Protein AF-A0A6P0XSD9-F1 (afdb_monomer_lite)

pLDDT: mean 85.0, std 15.08, range [38.69, 98.69]

Structure (mmCIF, N/CA/C/O backbone):
data_AF-A0A6P0XSD9-F1
#
_entry.id   AF-A0A6P0XSD9-F1
#
loop_
_atom_site.group_PDB
_atom_site.id
_atom_site.type_symbol
_atom_site.label_atom_id
_atom_site.label_alt_id
_atom_site.label_comp_id
_atom_site.label_asym_id
_atom_site.label_entity_id
_atom_site.label_seq_id
_atom_site.pdbx_PDB_ins_code
_atom_site.Cartn_x
_atom_site.Cartn_y
_atom_site.Cartn_z
_atom_site.occupancy
_atom_site.B_iso_or_equiv
_atom_site.auth_seq_id
_atom_site.auth_comp_id
_atom_site.auth_asym_id
_atom_site.auth_atom_id
_atom_site.pdbx_PDB_model_num
ATOM 1 N N . MET A 1 1 ? 35.525 3.445 -52.146 1.00 63.22 1 MET A N 1
ATOM 2 C CA . MET A 1 1 ? 36.038 2.479 -51.147 1.00 63.22 1 MET A CA 1
ATOM 3 C C . MET A 1 1 ? 37.145 3.153 -50.354 1.00 63.22 1 MET A C 1
ATOM 5 O O . MET A 1 1 ? 37.900 3.916 -50.941 1.00 63.22 1 MET A O 1
ATOM 9 N N . ALA A 1 2 ? 37.215 2.921 -49.044 1.00 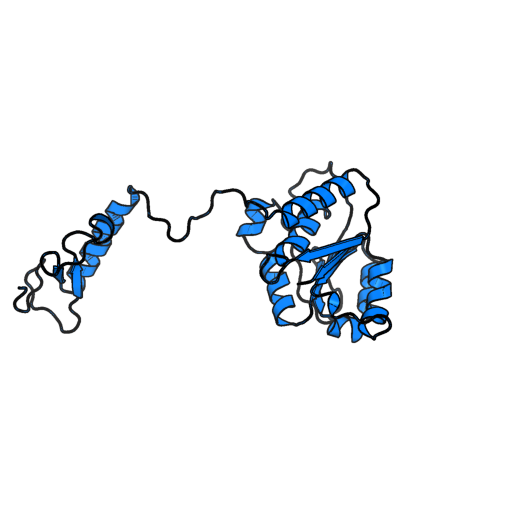73.38 2 ALA A N 1
ATOM 10 C CA . ALA A 1 2 ? 38.079 3.674 -48.131 1.00 73.38 2 ALA A CA 1
ATOM 11 C C . ALA A 1 2 ? 39.585 3.351 -48.238 1.00 73.38 2 ALA A C 1
ATOM 13 O O . ALA A 1 2 ? 40.392 4.094 -47.697 1.00 73.38 2 ALA A O 1
ATOM 14 N N . ASN A 1 3 ? 39.977 2.262 -48.918 1.00 85.44 3 ASN A N 1
ATOM 15 C CA . ASN A 1 3 ? 41.376 1.841 -49.123 1.00 85.44 3 ASN A CA 1
ATOM 16 C C . ASN A 1 3 ? 42.243 1.874 -47.849 1.00 85.44 3 ASN A C 1
ATOM 18 O O . ASN A 1 3 ? 43.403 2.273 -47.887 1.00 85.44 3 ASN A O 1
ATOM 22 N N . GLY A 1 4 ? 41.663 1.483 -46.709 1.00 86.56 4 GLY A N 1
ATOM 23 C CA . GLY A 1 4 ? 42.356 1.487 -45.420 1.00 86.56 4 GLY A CA 1
ATOM 24 C C . GLY A 1 4 ? 42.592 2.878 -44.830 1.00 86.56 4 GLY A C 1
ATOM 25 O O . GLY A 1 4 ? 43.357 2.986 -43.881 1.00 86.56 4 GLY A O 1
ATOM 26 N N . LYS A 1 5 ? 41.946 3.931 -45.347 1.00 92.75 5 LYS A N 1
ATOM 27 C CA . LYS A 1 5 ? 42.084 5.312 -44.872 1.00 92.75 5 LYS A CA 1
ATOM 28 C C . LYS A 1 5 ? 40.765 5.904 -44.395 1.00 92.75 5 LYS A C 1
ATOM 30 O O . LYS A 1 5 ? 39.698 5.629 -44.935 1.00 92.75 5 LYS A O 1
ATOM 35 N N . CYS A 1 6 ? 40.851 6.743 -43.369 1.00 91.69 6 CYS A N 1
ATOM 36 C CA . CYS A 1 6 ? 39.726 7.508 -42.858 1.00 91.69 6 CYS A CA 1
ATOM 37 C C . CYS A 1 6 ? 39.223 8.455 -43.945 1.00 91.69 6 CYS A C 1
ATOM 39 O O . CYS A 1 6 ? 39.968 9.310 -44.419 1.00 91.69 6 CYS A O 1
ATOM 41 N N . GLN A 1 7 ? 37.945 8.360 -44.298 1.00 92.94 7 GLN A N 1
ATOM 42 C CA . GLN A 1 7 ? 37.360 9.182 -45.357 1.00 92.94 7 GLN A CA 1
ATOM 43 C C . GLN A 1 7 ? 37.128 10.648 -44.942 1.00 92.94 7 GLN A C 1
ATOM 45 O O . GLN A 1 7 ? 36.807 11.463 -45.800 1.00 92.94 7 GLN A O 1
ATOM 50 N N . LYS A 1 8 ? 37.341 11.003 -43.661 1.00 90.00 8 LYS A N 1
ATOM 51 C CA . LYS A 1 8 ? 37.260 12.387 -43.153 1.00 90.00 8 LYS A CA 1
ATOM 52 C C . LYS A 1 8 ? 38.621 13.074 -43.012 1.00 90.00 8 LYS A C 1
ATOM 54 O O . LYS A 1 8 ? 38.756 14.221 -43.416 1.00 90.00 8 LYS A O 1
ATOM 59 N N . CYS A 1 9 ? 39.624 12.406 -42.433 1.00 92.00 9 CYS A N 1
ATOM 60 C CA . CYS A 1 9 ? 40.947 13.010 -42.193 1.00 92.00 9 CYS A CA 1
ATOM 61 C C . CYS A 1 9 ? 42.095 12.397 -43.005 1.00 92.00 9 CYS A C 1
ATOM 63 O O . CYS A 1 9 ? 43.208 12.909 -42.950 1.00 92.00 9 CYS A O 1
ATOM 65 N N . GLY A 1 10 ? 41.865 11.296 -43.725 1.00 91.25 10 GLY A N 1
ATOM 66 C CA . GLY A 1 10 ? 42.867 10.653 -44.578 1.00 91.25 10 GLY A CA 1
ATOM 67 C C . GLY A 1 10 ? 43.941 9.831 -43.855 1.00 91.25 10 GLY A C 1
ATOM 68 O O . GLY A 1 10 ? 44.820 9.291 -44.528 1.00 91.25 10 GLY A O 1
ATOM 69 N N . CYS A 1 11 ? 43.897 9.709 -42.522 1.00 89.31 11 CYS A N 1
ATOM 70 C CA . CYS A 1 11 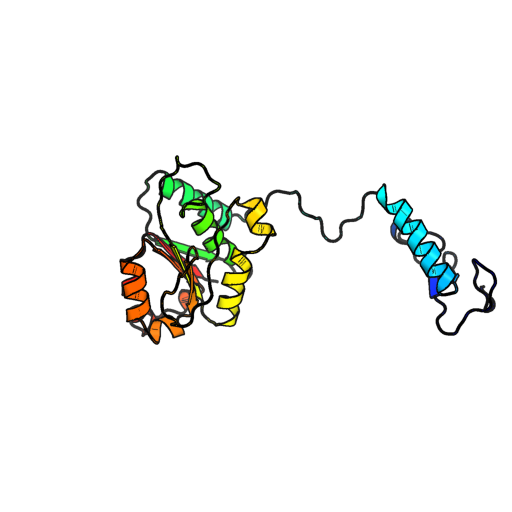? 44.826 8.849 -41.780 1.00 89.31 11 CYS A CA 1
ATOM 71 C C . CYS A 1 11 ? 44.592 7.366 -42.092 1.00 89.31 11 CYS A C 1
ATOM 73 O O . CYS A 1 11 ? 43.480 6.986 -42.462 1.00 89.31 11 CYS A O 1
ATOM 75 N N . ASP A 1 12 ? 45.597 6.521 -41.871 1.00 94.00 12 ASP A N 1
ATOM 76 C CA . ASP A 1 12 ? 45.400 5.073 -41.941 1.00 94.00 12 ASP A CA 1
ATOM 77 C C . ASP A 1 12 ? 44.409 4.627 -40.853 1.00 94.00 12 ASP A C 1
ATOM 79 O O . ASP A 1 12 ? 44.409 5.136 -39.725 1.00 94.00 12 ASP A O 1
ATOM 83 N N . LEU A 1 13 ? 43.495 3.733 -41.220 1.00 91.38 13 LEU A N 1
ATOM 84 C CA . LEU A 1 13 ? 42.445 3.250 -40.337 1.00 91.38 13 LEU A CA 1
ATOM 85 C C . LEU A 1 13 ? 43.045 2.290 -39.305 1.00 91.38 13 LEU A C 1
ATOM 87 O O . LEU A 1 13 ? 43.643 1.282 -39.686 1.00 91.38 13 LEU A O 1
ATOM 91 N N . PRO A 1 14 ? 42.873 2.563 -38.000 1.00 86.00 14 PRO A N 1
ATOM 92 C CA . PRO A 1 14 ? 43.301 1.637 -36.961 1.00 86.00 14 PRO A CA 1
ATOM 93 C C . PRO A 1 14 ? 42.397 0.399 -36.944 1.00 86.00 14 PRO A C 1
ATOM 95 O O . PRO A 1 14 ? 41.318 0.398 -37.531 1.00 86.00 14 PRO A O 1
ATOM 98 N N . THR A 1 15 ? 42.787 -0.653 -36.224 1.00 87.19 15 THR A N 1
ATOM 99 C CA . THR A 1 15 ? 41.992 -1.892 -36.105 1.00 87.19 15 THR A CA 1
ATOM 100 C C . THR A 1 15 ? 40.589 -1.671 -35.536 1.00 87.19 15 THR A C 1
ATOM 102 O O . THR A 1 15 ? 39.681 -2.433 -35.847 1.00 87.19 15 THR A O 1
ATOM 105 N N . ASN A 1 16 ? 40.393 -0.611 -34.751 1.00 86.38 16 ASN A N 1
ATOM 106 C CA . ASN A 1 16 ? 39.107 -0.182 -34.205 1.00 86.38 16 ASN A CA 1
ATOM 107 C C . ASN A 1 16 ? 38.454 0.947 -35.023 1.00 86.38 16 ASN A C 1
ATOM 109 O O . ASN A 1 16 ? 37.844 1.849 -34.457 1.00 86.38 16 ASN A O 1
ATOM 113 N N . TRP A 1 17 ? 38.617 0.952 -36.344 1.00 91.19 17 TRP A N 1
ATOM 114 C CA . TRP A 1 17 ? 37.910 1.889 -37.216 1.00 91.19 17 TRP A CA 1
ATOM 115 C C . TRP A 1 17 ? 36.393 1.660 -37.195 1.00 91.19 17 TRP A C 1
ATOM 117 O O . TRP A 1 17 ? 35.917 0.567 -36.891 1.00 91.19 17 TRP A O 1
ATOM 127 N N . HIS A 1 18 ? 35.624 2.703 -37.506 1.00 87.12 18 HIS A N 1
ATOM 128 C CA . HIS A 1 18 ? 34.163 2.676 -37.445 1.00 87.12 18 HIS A CA 1
ATOM 129 C C . HIS A 1 18 ? 33.556 2.855 -38.840 1.00 87.12 18 HIS A C 1
ATOM 131 O O . HIS A 1 18 ? 33.970 3.740 -39.593 1.00 87.12 18 HIS A O 1
ATOM 137 N N . ALA A 1 19 ? 32.558 2.036 -39.171 1.00 86.69 19 ALA A N 1
ATOM 138 C CA . ALA A 1 19 ? 31.685 2.253 -40.319 1.00 86.69 19 ALA A CA 1
ATOM 139 C C . ALA A 1 19 ? 30.524 3.156 -39.890 1.00 86.69 19 ALA A C 1
ATOM 141 O O . ALA A 1 19 ? 29.809 2.833 -38.944 1.00 86.69 19 ALA A O 1
ATOM 142 N N . ASP A 1 20 ? 30.348 4.279 -40.574 1.00 83.94 20 ASP A N 1
ATOM 143 C CA . ASP A 1 20 ? 29.383 5.319 -40.222 1.00 83.94 20 ASP A CA 1
ATOM 144 C C . ASP A 1 20 ? 28.597 5.768 -41.457 1.00 83.94 20 ASP A C 1
ATOM 146 O O . ASP A 1 20 ? 29.066 5.598 -42.581 1.00 83.94 20 ASP A O 1
ATOM 150 N N . HIS A 1 21 ? 27.409 6.344 -41.280 1.00 81.44 21 HIS A N 1
ATOM 151 C CA . HIS A 1 21 ? 26.659 6.890 -42.412 1.00 81.44 21 HIS A CA 1
ATOM 152 C C . HIS A 1 21 ? 27.178 8.290 -42.786 1.00 81.44 21 HIS A C 1
ATOM 154 O O . HIS A 1 21 ? 27.586 9.073 -41.925 1.00 81.44 21 HIS A O 1
ATOM 160 N N . ILE A 1 22 ? 27.191 8.627 -44.075 1.00 82.88 22 ILE A N 1
ATOM 161 C CA . ILE A 1 22 ? 27.516 9.980 -44.555 1.00 82.88 22 ILE A CA 1
ATOM 162 C C . ILE A 1 22 ? 26.383 10.933 -44.171 1.00 82.88 22 ILE A C 1
ATOM 164 O O . ILE A 1 22 ? 26.636 11.924 -43.489 1.00 82.88 22 ILE A O 1
ATOM 168 N N . GLU A 1 23 ? 25.150 10.564 -44.518 1.00 75.38 23 GLU A N 1
ATOM 169 C CA . GLU A 1 23 ? 23.908 11.195 -44.065 1.00 75.38 23 GLU A CA 1
ATOM 170 C C . GLU A 1 23 ? 23.212 10.281 -43.057 1.00 75.38 23 GLU A C 1
ATOM 172 O O . GLU A 1 23 ? 23.197 9.062 -43.214 1.00 75.38 23 GLU A O 1
ATOM 177 N N . ARG A 1 24 ? 22.649 10.840 -41.987 1.00 66.94 24 ARG A N 1
ATOM 178 C CA . ARG A 1 24 ? 22.138 10.033 -40.875 1.00 66.94 24 ARG A CA 1
ATOM 179 C C . ARG A 1 24 ? 20.977 9.145 -41.314 1.00 66.94 24 ARG A C 1
ATOM 181 O O . ARG A 1 24 ? 20.006 9.622 -41.893 1.00 66.94 24 ARG A O 1
ATOM 188 N N . TRP A 1 25 ? 20.995 7.884 -40.876 1.00 63.56 25 TRP A N 1
ATOM 189 C CA . TRP A 1 25 ? 19.845 6.987 -41.039 1.00 63.56 25 TRP A CA 1
ATOM 190 C C . TRP A 1 25 ? 18.548 7.598 -40.485 1.00 63.56 25 TRP A C 1
ATOM 192 O O . TRP A 1 25 ? 17.495 7.443 -41.087 1.00 63.56 25 TRP A O 1
ATOM 202 N N . ALA A 1 26 ? 18.618 8.339 -39.373 1.00 58.66 26 ALA A N 1
ATOM 203 C CA . ALA A 1 26 ? 17.452 8.994 -38.772 1.00 58.66 26 ALA A CA 1
ATOM 204 C C . ALA A 1 26 ? 16.782 10.042 -39.686 1.00 58.66 26 ALA A C 1
ATOM 206 O O . ALA A 1 26 ? 15.617 10.372 -39.476 1.00 58.66 26 ALA A O 1
ATOM 207 N N . GLU A 1 27 ? 17.501 10.563 -40.682 1.00 66.25 27 GLU A N 1
ATOM 208 C CA . GLU A 1 27 ? 16.994 11.547 -41.644 1.00 66.25 27 GLU A CA 1
ATOM 209 C C . GLU A 1 27 ? 16.520 10.871 -42.934 1.00 66.25 27 GLU A C 1
ATOM 211 O O . GLU A 1 27 ? 15.493 11.250 -43.497 1.00 66.25 27 GLU A O 1
ATOM 216 N N . THR A 1 28 ? 17.230 9.835 -43.386 1.00 71.69 28 THR A N 1
ATOM 217 C CA . THR A 1 28 ? 16.983 9.210 -44.692 1.00 71.69 28 THR A CA 1
ATOM 218 C C . THR A 1 28 ? 16.156 7.923 -44.618 1.00 71.69 28 THR A C 1
ATOM 220 O O . THR A 1 28 ? 15.566 7.521 -45.622 1.00 71.69 28 THR A O 1
ATOM 223 N N . ASN A 1 29 ? 16.092 7.271 -43.449 1.00 65.81 29 ASN A N 1
ATOM 224 C CA . ASN A 1 29 ? 15.569 5.915 -43.212 1.00 65.81 29 ASN A CA 1
ATOM 225 C C . ASN A 1 29 ? 16.131 4.854 -44.176 1.00 65.81 29 ASN A C 1
ATOM 227 O O . ASN A 1 29 ? 15.481 3.847 -44.467 1.00 65.81 29 ASN A O 1
ATOM 231 N N . ARG A 1 30 ? 17.339 5.072 -44.704 1.00 69.12 30 ARG A N 1
ATOM 232 C CA . ARG A 1 30 ? 17.987 4.197 -45.684 1.00 69.12 30 ARG A CA 1
ATOM 233 C C . ARG A 1 30 ? 19.306 3.692 -45.129 1.00 69.12 30 ARG A C 1
ATOM 235 O O . ARG A 1 30 ? 20.072 4.440 -44.536 1.00 69.12 30 ARG A O 1
ATOM 242 N N . THR A 1 31 ? 19.580 2.414 -45.359 1.00 68.12 31 THR A N 1
ATOM 243 C CA . THR A 1 31 ? 20.904 1.832 -45.139 1.00 68.12 31 THR A CA 1
ATOM 244 C C . THR A 1 31 ? 21.356 1.237 -46.457 1.00 68.12 31 THR A C 1
ATOM 246 O O . THR A 1 31 ? 20.884 0.179 -46.868 1.00 68.12 31 THR A O 1
ATOM 249 N N . ASN A 1 32 ? 22.243 1.943 -47.151 1.00 76.94 32 ASN A N 1
ATOM 250 C CA . ASN A 1 32 ? 22.886 1.443 -48.355 1.00 76.94 32 ASN A CA 1
ATOM 251 C C . ASN A 1 32 ? 24.389 1.717 -48.284 1.00 76.94 32 ASN A C 1
ATOM 253 O O . ASN A 1 32 ? 24.830 2.707 -47.710 1.00 76.94 32 ASN A O 1
ATOM 257 N N . VAL A 1 33 ? 25.180 0.824 -48.873 1.00 74.44 33 VAL A N 1
ATOM 258 C CA . VAL A 1 33 ? 26.649 0.877 -48.805 1.00 74.44 33 VAL A CA 1
ATOM 259 C C . VAL A 1 33 ? 27.252 2.104 -49.498 1.00 74.44 33 VAL A C 1
ATOM 261 O O . VAL A 1 33 ? 28.416 2.419 -49.263 1.00 74.44 33 VAL A O 1
ATOM 264 N N . HIS A 1 34 ? 26.485 2.796 -50.346 1.00 78.94 34 HIS A N 1
ATOM 265 C CA . HIS A 1 34 ? 26.927 4.004 -51.045 1.00 78.94 34 HIS A CA 1
ATOM 266 C C . HIS A 1 34 ? 26.857 5.252 -50.154 1.00 78.94 34 HIS A C 1
ATOM 268 O O . HIS A 1 34 ? 27.602 6.200 -50.382 1.00 78.94 34 HIS A O 1
ATOM 274 N N . GLU A 1 35 ? 26.034 5.213 -49.106 1.00 78.50 35 GLU A N 1
ATOM 275 C CA . GLU A 1 35 ? 25.885 6.256 -48.085 1.00 78.50 35 GLU A CA 1
ATOM 276 C C . GLU A 1 35 ? 26.684 5.940 -46.808 1.00 78.50 35 GLU A C 1
ATOM 278 O O . GLU A 1 35 ? 26.441 6.527 -45.755 1.00 78.50 35 GLU A O 1
ATOM 283 N N . MET A 1 36 ? 27.653 5.022 -46.880 1.00 83.88 36 MET A N 1
ATOM 284 C CA . MET A 1 36 ? 28.530 4.671 -45.762 1.00 83.88 36 MET A CA 1
ATOM 285 C C . MET A 1 36 ? 29.955 5.189 -45.971 1.00 83.88 36 MET A C 1
ATOM 287 O O . MET A 1 36 ? 30.466 5.277 -47.088 1.00 83.88 36 MET A O 1
ATOM 291 N N . GLN A 1 37 ? 30.622 5.490 -44.863 1.00 89.62 37 GLN A N 1
ATOM 292 C CA . GLN A 1 37 ? 32.007 5.932 -44.806 1.00 89.62 37 GLN A CA 1
ATOM 293 C C . GLN A 1 37 ? 32.775 5.214 -43.695 1.00 89.62 37 GLN A C 1
ATOM 295 O O . GLN A 1 37 ? 32.232 4.908 -42.636 1.00 89.62 37 GLN A O 1
ATOM 300 N N . ALA A 1 38 ? 34.063 4.970 -43.923 1.00 91.69 38 ALA A N 1
ATOM 301 C CA . ALA A 1 38 ? 34.972 4.442 -42.914 1.00 91.69 38 ALA A CA 1
ATOM 302 C C . ALA A 1 38 ? 35.730 5.586 -42.229 1.00 91.69 38 ALA A C 1
ATOM 304 O O . ALA A 1 38 ? 36.425 6.370 -42.883 1.00 91.69 38 ALA A O 1
ATOM 305 N N . LEU A 1 39 ? 35.614 5.673 -40.905 1.00 90.75 39 LEU A N 1
ATOM 306 C CA . LEU A 1 39 ? 36.200 6.733 -40.090 1.00 90.75 39 LEU A CA 1
ATOM 307 C C . LEU A 1 39 ? 37.141 6.166 -39.028 1.00 90.75 39 LEU A C 1
ATOM 309 O O . LEU A 1 39 ? 36.906 5.101 -38.457 1.00 90.75 39 LEU A O 1
ATOM 313 N N . CYS A 1 40 ? 38.202 6.911 -38.716 1.00 91.69 40 CYS A N 1
ATOM 314 C CA . CYS A 1 40 ? 38.979 6.646 -37.510 1.00 91.69 40 CYS A CA 1
ATOM 315 C C . CYS A 1 40 ? 38.174 7.058 -36.259 1.00 91.69 40 CYS A C 1
ATOM 317 O O . CYS A 1 40 ? 37.302 7.932 -36.358 1.00 91.69 40 CYS A O 1
ATOM 319 N N . PRO A 1 41 ? 38.484 6.499 -35.073 1.00 87.94 41 PRO A N 1
ATOM 320 C CA . PRO A 1 41 ? 37.736 6.773 -33.846 1.00 87.94 41 PRO A CA 1
ATOM 321 C C . PRO A 1 41 ? 37.587 8.268 -33.554 1.00 87.94 41 PRO A C 1
ATOM 323 O O . PRO A 1 41 ? 36.485 8.740 -33.294 1.00 87.94 41 PRO A O 1
ATOM 326 N N . LYS A 1 42 ? 38.676 9.039 -33.679 1.00 88.50 42 LYS A N 1
ATOM 327 C CA . LYS A 1 42 ? 38.669 10.491 -33.446 1.00 88.50 42 LYS A CA 1
ATOM 328 C C . LYS A 1 42 ? 37.651 11.204 -34.341 1.00 88.50 42 LYS A C 1
ATOM 330 O O . LYS A 1 42 ? 36.794 11.927 -33.845 1.00 88.50 42 LYS A O 1
ATOM 335 N N . CYS A 1 43 ? 37.710 10.954 -35.647 1.00 89.69 43 CYS A N 1
ATOM 336 C CA . CYS A 1 43 ? 36.815 11.581 -36.615 1.00 89.69 43 CYS A CA 1
ATOM 337 C C . CYS A 1 43 ? 35.352 11.180 -36.425 1.00 89.69 43 CYS A C 1
ATOM 339 O O . CYS A 1 43 ? 34.473 12.017 -36.639 1.00 89.69 43 CYS A O 1
ATOM 341 N N . HIS A 1 44 ? 35.100 9.934 -36.016 1.00 87.12 44 HIS A N 1
ATOM 342 C CA . HIS A 1 44 ? 33.766 9.453 -35.672 1.00 87.12 44 HIS A CA 1
ATOM 343 C C . HIS A 1 44 ? 33.212 10.166 -34.431 1.00 87.12 44 HIS A C 1
ATOM 345 O O . HIS A 1 44 ? 32.092 10.674 -34.471 1.00 87.12 44 HIS A O 1
ATOM 351 N N . TYR A 1 45 ? 33.997 10.274 -33.352 1.00 81.38 45 TYR A N 1
ATOM 352 C CA . TYR A 1 45 ? 33.578 10.984 -32.138 1.00 81.38 45 TYR A CA 1
ATOM 353 C C . TYR A 1 45 ? 33.329 12.471 -32.393 1.00 81.38 45 TYR A C 1
ATOM 355 O O . TYR A 1 45 ? 32.311 12.997 -31.959 1.00 81.38 45 TYR A O 1
ATOM 363 N N . GLU A 1 46 ? 34.210 13.139 -33.142 1.00 85.19 46 GLU A N 1
ATOM 364 C CA . GLU A 1 46 ? 34.037 14.549 -33.509 1.00 85.19 46 GLU A CA 1
ATOM 365 C C . GLU A 1 46 ? 32.800 14.766 -34.385 1.00 85.19 46 GLU A C 1
ATOM 367 O O . GLU A 1 46 ? 32.056 15.715 -34.161 1.00 85.19 46 GLU A O 1
ATOM 372 N N . LYS A 1 47 ? 32.551 13.882 -35.364 1.00 82.44 47 LYS A N 1
ATOM 373 C CA . LYS A 1 47 ? 31.335 13.932 -36.191 1.00 82.44 47 LYS A CA 1
ATOM 374 C C . LYS A 1 47 ? 30.088 13.745 -35.329 1.00 82.44 47 LYS A C 1
ATOM 376 O O . LYS A 1 47 ? 29.206 14.589 -35.366 1.00 82.44 47 LYS A O 1
ATOM 381 N N . THR A 1 48 ? 30.069 12.711 -34.491 1.00 74.19 48 THR A N 1
ATOM 382 C CA . THR A 1 48 ? 28.957 12.431 -33.572 1.00 74.19 48 THR A CA 1
ATOM 383 C C . THR A 1 48 ? 28.690 13.622 -32.650 1.00 74.19 48 THR A C 1
ATOM 385 O O . THR A 1 48 ? 27.544 14.018 -32.465 1.00 74.19 48 THR A O 1
ATOM 388 N N . ALA A 1 49 ? 29.740 14.227 -32.087 1.00 74.75 49 ALA A N 1
ATOM 389 C CA . ALA A 1 49 ? 29.616 15.381 -31.206 1.00 74.75 49 ALA A CA 1
ATOM 390 C C . ALA A 1 49 ? 29.058 16.610 -31.938 1.00 74.75 49 ALA A C 1
ATOM 392 O O . ALA A 1 49 ? 28.177 17.280 -31.406 1.00 74.75 49 ALA A O 1
ATOM 393 N N . GLU A 1 50 ? 29.538 16.896 -33.150 1.00 75.88 50 GLU A N 1
ATOM 394 C CA . GLU A 1 50 ? 29.073 18.033 -33.950 1.00 75.88 50 GLU A CA 1
ATOM 395 C C . GLU A 1 50 ? 27.621 17.856 -34.402 1.00 75.88 50 GLU A C 1
ATOM 397 O O . GLU A 1 50 ? 26.791 18.750 -34.243 1.00 75.88 50 GLU A O 1
ATOM 402 N N . GLU A 1 51 ? 27.272 16.662 -34.868 1.00 70.94 51 GLU A N 1
ATOM 403 C CA . GLU A 1 51 ? 25.900 16.357 -35.237 1.00 70.94 51 GLU A CA 1
ATOM 404 C C . GLU A 1 51 ? 24.962 16.384 -34.010 1.00 70.94 51 GLU A C 1
ATOM 406 O O . GLU A 1 51 ? 23.830 16.856 -34.105 1.00 70.94 51 GLU A O 1
ATOM 411 N N . ASN A 1 52 ? 25.425 15.969 -32.825 1.00 64.56 52 ASN A N 1
ATOM 412 C CA . ASN A 1 52 ? 24.654 16.087 -31.582 1.00 64.56 52 ASN A CA 1
ATOM 413 C C . ASN A 1 52 ? 24.461 17.545 -31.131 1.00 64.56 52 ASN A C 1
ATOM 415 O O . ASN A 1 52 ? 23.432 17.848 -30.529 1.00 64.56 52 ASN A O 1
ATOM 419 N N . LYS A 1 53 ? 25.379 18.471 -31.455 1.00 64.25 53 LYS A N 1
ATOM 420 C CA . LYS A 1 53 ? 25.149 19.915 -31.243 1.00 64.25 53 LYS A CA 1
ATOM 421 C C . LYS A 1 53 ? 24.025 20.436 -32.138 1.00 64.25 53 LYS A C 1
ATOM 423 O O . LYS A 1 53 ? 23.197 21.214 -31.675 1.00 64.25 53 LYS A O 1
ATOM 428 N N . SER A 1 54 ? 23.960 19.974 -33.390 1.00 54.72 54 SER A N 1
ATOM 429 C CA . SER A 1 54 ? 22.884 20.339 -34.326 1.00 54.72 54 SER A CA 1
ATOM 430 C C . SER A 1 54 ? 21.518 19.725 -33.971 1.00 54.72 54 SER A C 1
ATOM 432 O O . SER A 1 54 ? 20.486 20.217 -34.417 1.00 54.72 54 SER A O 1
ATOM 434 N N . MET A 1 55 ? 21.485 18.705 -33.102 1.00 49.19 55 MET A N 1
ATOM 435 C CA . MET A 1 55 ? 20.248 18.114 -32.572 1.00 49.19 55 MET A CA 1
ATOM 436 C C . MET A 1 55 ? 19.609 18.906 -31.423 1.00 49.19 55 MET A C 1
ATOM 438 O O . MET A 1 55 ? 18.485 18.590 -31.046 1.00 49.19 55 MET A O 1
ATOM 442 N N . ALA A 1 56 ? 20.260 19.941 -30.878 1.00 46.44 56 ALA A N 1
ATOM 443 C CA . ALA A 1 56 ? 19.671 20.765 -29.814 1.00 46.44 56 ALA A CA 1
ATOM 444 C C . ALA A 1 56 ? 18.471 21.618 -30.289 1.00 46.44 56 ALA A C 1
ATOM 446 O O . ALA A 1 56 ? 17.724 22.142 -29.466 1.00 46.44 56 ALA A O 1
ATOM 447 N N . THR A 1 57 ? 18.265 21.749 -31.604 1.00 45.97 57 THR A N 1
ATOM 448 C CA . THR A 1 57 ? 17.170 22.525 -32.221 1.00 45.97 57 THR A CA 1
ATOM 449 C C . THR A 1 57 ? 16.211 21.679 -33.068 1.00 45.97 57 THR A C 1
ATOM 451 O O . THR A 1 57 ? 15.177 22.183 -33.506 1.00 45.97 57 THR A O 1
ATOM 454 N N . GLY A 1 58 ? 16.501 20.392 -33.276 1.00 43.34 58 GLY A N 1
ATOM 455 C CA . GLY A 1 58 ? 15.624 19.447 -33.970 1.00 43.34 58 GLY A CA 1
ATOM 456 C C . GLY A 1 58 ? 14.783 18.653 -32.975 1.00 43.34 58 GLY A C 1
ATOM 457 O O . GLY A 1 58 ? 15.304 18.205 -31.959 1.00 43.34 58 GLY A O 1
ATOM 458 N N . ARG A 1 59 ? 13.484 18.462 -33.256 1.00 45.62 59 ARG A N 1
ATOM 459 C CA . ARG A 1 59 ? 12.593 17.586 -32.471 1.00 45.62 59 ARG A CA 1
ATOM 460 C C . ARG A 1 59 ? 13.259 16.223 -32.282 1.00 45.62 59 ARG A C 1
ATOM 462 O O . ARG A 1 59 ? 13.262 15.399 -33.193 1.00 45.62 59 ARG A O 1
ATOM 469 N N . GLN A 1 60 ? 13.809 15.998 -31.096 1.00 42.44 60 GLN A N 1
ATOM 470 C CA . GLN A 1 60 ? 14.291 14.701 -30.665 1.00 42.44 60 GLN A CA 1
ATOM 471 C C . GLN A 1 60 ? 13.147 13.700 -30.848 1.00 42.44 60 GLN A C 1
ATOM 473 O O . GLN A 1 60 ? 12.063 13.891 -30.295 1.00 42.44 60 GLN A O 1
ATOM 478 N N . LEU A 1 61 ? 13.367 12.650 -31.642 1.00 42.62 61 LEU A N 1
ATOM 479 C CA . LEU A 1 61 ? 12.460 11.511 -31.663 1.00 42.62 61 LEU A CA 1
ATOM 480 C C . LEU A 1 61 ? 12.569 10.857 -30.281 1.00 42.62 61 LEU A C 1
ATOM 482 O O . LEU A 1 61 ? 13.517 10.128 -29.984 1.00 42.62 61 LEU A O 1
ATOM 486 N N . SER A 1 62 ? 11.652 11.214 -29.389 1.00 43.09 62 SER A N 1
ATOM 487 C CA . SER A 1 62 ? 11.611 10.701 -28.033 1.00 43.09 62 SER A CA 1
ATOM 488 C C . SER A 1 62 ? 11.092 9.263 -28.071 1.00 43.09 62 SER A C 1
ATOM 490 O O . SER A 1 62 ? 9.903 8.998 -27.947 1.00 43.09 62 SER A O 1
ATOM 492 N N . LEU A 1 63 ? 12.006 8.300 -28.233 1.00 41.94 63 LEU A N 1
ATOM 493 C CA . LEU A 1 63 ? 11.702 6.874 -28.018 1.00 41.94 63 LEU A CA 1
ATOM 494 C C . LEU A 1 63 ? 11.129 6.624 -26.610 1.00 41.94 63 LEU A C 1
ATOM 496 O O . LEU A 1 63 ? 10.397 5.664 -26.391 1.00 41.94 63 LEU A O 1
ATOM 500 N N . PHE A 1 64 ? 11.425 7.537 -25.685 1.00 46.25 64 PHE A N 1
ATOM 501 C CA . PHE A 1 64 ? 10.768 7.694 -24.399 1.00 46.25 64 PHE A CA 1
ATOM 502 C C . PHE A 1 64 ? 10.342 9.158 -24.296 1.00 46.25 64 PHE A C 1
ATOM 504 O O . PHE A 1 64 ? 11.198 10.005 -24.017 1.00 46.25 64 PHE A O 1
ATOM 511 N N . PRO A 1 65 ? 9.079 9.518 -24.580 1.00 38.69 65 PRO A N 1
ATOM 512 C CA . PRO A 1 65 ? 8.623 10.859 -24.264 1.00 38.69 65 PRO A CA 1
ATOM 513 C C . PRO A 1 65 ? 8.870 11.078 -22.770 1.00 38.69 65 PRO A C 1
ATOM 515 O O . PRO A 1 65 ? 8.383 10.309 -21.941 1.00 38.69 65 PRO A O 1
ATOM 518 N N . GLN A 1 66 ? 9.643 12.111 -22.420 1.00 43.91 66 GLN A N 1
ATOM 519 C CA . GLN A 1 66 ? 9.476 12.734 -21.114 1.00 43.91 66 GLN A CA 1
ATOM 520 C C . GLN A 1 66 ? 8.037 13.236 -21.119 1.00 43.91 66 GLN A C 1
ATOM 522 O O . GLN A 1 66 ? 7.723 14.239 -21.757 1.00 43.91 66 GLN A O 1
ATOM 527 N N . SER A 1 67 ? 7.137 12.430 -20.561 1.00 41.66 67 SER A N 1
ATOM 528 C CA . SER A 1 67 ? 5.710 12.687 -20.604 1.00 41.66 67 SER A CA 1
ATOM 529 C C . SER A 1 67 ? 5.434 13.897 -19.722 1.00 41.66 67 SER A C 1
ATOM 531 O O . SER A 1 67 ? 5.269 13.777 -18.513 1.00 41.66 67 SER A O 1
ATOM 533 N N . THR A 1 68 ? 5.381 15.065 -20.350 1.00 44.72 68 THR A N 1
ATOM 534 C CA . THR A 1 68 ? 4.667 16.239 -19.844 1.00 44.72 68 THR A CA 1
ATOM 535 C C . THR A 1 68 ? 3.149 16.043 -19.934 1.00 44.72 68 THR A C 1
ATOM 537 O O . THR A 1 68 ? 2.385 16.886 -19.474 1.00 44.72 68 THR A O 1
ATOM 540 N N . GLU A 1 69 ? 2.692 14.927 -20.514 1.00 44.72 69 GLU A N 1
ATOM 541 C CA . GLU A 1 69 ? 1.293 14.523 -20.498 1.00 44.72 69 GLU A CA 1
ATOM 542 C C . GLU A 1 69 ? 0.875 14.068 -19.097 1.00 44.72 69 GLU A C 1
ATOM 544 O O . GLU A 1 69 ? 1.525 13.239 -18.455 1.00 44.72 69 GLU A O 1
ATOM 549 N N . SER A 1 70 ? -0.250 14.608 -18.633 1.00 53.81 70 SER A N 1
ATOM 550 C CA . SER A 1 70 ? -0.957 14.122 -17.453 1.00 53.81 70 SER A CA 1
ATOM 551 C C . SER A 1 70 ? -1.210 12.611 -17.569 1.00 53.81 70 SER A C 1
ATOM 553 O O . SER A 1 70 ? -1.656 12.160 -18.627 1.00 53.81 70 SER A O 1
ATOM 555 N N . ILE A 1 71 ? -0.982 11.829 -16.508 1.00 60.97 71 ILE A N 1
ATOM 556 C CA . ILE A 1 71 ? -1.282 10.398 -16.439 1.00 60.97 71 ILE A CA 1
ATOM 557 C C . ILE A 1 71 ? -2.736 10.219 -16.851 1.00 60.97 71 ILE A C 1
ATOM 559 O O . ILE A 1 71 ? -3.663 10.575 -16.119 1.00 60.97 71 ILE A O 1
ATOM 563 N N . LYS A 1 72 ? -2.945 9.610 -18.017 1.00 80.50 72 LYS A N 1
ATOM 564 C CA . LYS A 1 72 ? -4.262 9.122 -18.397 1.00 80.50 72 LYS A CA 1
ATOM 565 C C . LYS A 1 72 ? -4.533 7.864 -17.583 1.00 80.50 72 LYS A C 1
ATOM 567 O O . LYS A 1 72 ? -4.082 6.773 -17.939 1.00 80.50 72 LYS A O 1
ATOM 572 N N . LEU A 1 73 ? -5.238 8.032 -16.466 1.00 85.69 73 LEU A N 1
ATOM 573 C CA . LEU A 1 73 ? -5.671 6.915 -15.636 1.00 85.69 73 LEU A CA 1
ATOM 574 C C . LEU A 1 73 ? -6.443 5.904 -16.490 1.00 85.69 73 LEU A C 1
ATOM 576 O O . LEU A 1 73 ? -7.270 6.253 -17.337 1.00 85.69 73 LEU A O 1
ATOM 580 N N . ARG A 1 74 ? -6.172 4.618 -16.263 1.00 89.50 74 ARG A N 1
ATOM 581 C CA . ARG A 1 74 ? -6.985 3.541 -16.835 1.00 89.50 74 ARG A CA 1
ATOM 582 C C . ARG A 1 74 ? -8.384 3.603 -16.236 1.00 89.50 74 ARG A C 1
ATOM 584 O O . ARG A 1 74 ? -8.561 4.064 -15.113 1.00 89.50 74 ARG A O 1
ATOM 591 N N . HIS A 1 75 ? -9.370 3.058 -16.943 1.00 89.81 75 HIS A N 1
ATOM 592 C CA . HIS A 1 75 ? -10.777 3.152 -16.543 1.00 89.81 75 HIS A CA 1
ATOM 593 C C . HIS A 1 75 ? -11.040 2.766 -15.073 1.00 89.81 75 HIS A C 1
ATOM 595 O O . HIS A 1 75 ? -11.685 3.517 -14.352 1.00 89.81 75 HIS A O 1
ATOM 601 N N . HIS A 1 76 ? -10.474 1.656 -14.587 1.00 90.38 76 HIS A N 1
ATOM 602 C CA . HIS A 1 76 ? -10.647 1.220 -13.193 1.00 90.38 76 HIS A CA 1
ATOM 603 C C . HIS A 1 76 ? -9.937 2.130 -12.170 1.00 90.38 76 HIS A C 1
ATOM 605 O O . HIS A 1 76 ? -10.393 2.260 -11.036 1.00 90.38 76 HIS A O 1
ATOM 611 N N . GLN A 1 77 ? -8.834 2.778 -12.558 1.00 93.00 77 GLN A N 1
ATOM 612 C CA . GLN A 1 77 ? -8.119 3.748 -11.721 1.00 93.00 77 GLN A CA 1
ATOM 613 C C . GLN A 1 77 ? -8.920 5.053 -11.619 1.00 93.00 77 GLN A C 1
ATOM 615 O O . GLN A 1 77 ? -9.062 5.600 -10.528 1.00 93.00 77 GLN A O 1
ATOM 620 N N . GLU A 1 78 ? -9.508 5.504 -12.732 1.00 91.94 78 GLU A N 1
ATOM 621 C CA . GLU A 1 78 ? -10.443 6.634 -12.774 1.00 91.94 78 GLU A CA 1
ATOM 622 C C . GLU A 1 78 ? -11.680 6.346 -11.912 1.00 91.94 78 GLU A C 1
ATOM 624 O O . GLU A 1 78 ? -12.034 7.142 -11.048 1.00 91.94 78 GLU A O 1
ATOM 629 N N . GLN A 1 79 ? -12.304 5.173 -12.065 1.00 94.62 79 GLN A N 1
ATOM 630 C CA . GLN A 1 79 ? -13.442 4.764 -11.235 1.00 94.62 79 GLN A CA 1
ATOM 631 C C . GLN A 1 79 ? -13.099 4.779 -9.742 1.00 94.62 79 GLN A C 1
ATOM 633 O O . GLN A 1 79 ? -13.877 5.290 -8.934 1.00 94.62 79 GLN A O 1
ATOM 638 N N . PHE A 1 80 ? -11.922 4.272 -9.369 1.00 96.12 80 PHE A N 1
ATOM 639 C CA . PHE A 1 80 ? -11.473 4.308 -7.983 1.00 96.12 80 PHE A CA 1
ATOM 640 C C . PHE A 1 80 ? -11.225 5.740 -7.483 1.00 96.12 80 PHE A C 1
ATOM 642 O O . PHE A 1 80 ? -11.629 6.080 -6.371 1.00 96.12 80 PHE A O 1
ATOM 649 N N . LEU A 1 81 ? -10.670 6.625 -8.315 1.00 93.31 81 LEU A N 1
ATOM 650 C CA . LEU A 1 81 ? -10.557 8.049 -7.991 1.00 93.31 81 LEU A CA 1
ATOM 651 C C . LEU A 1 81 ? -11.932 8.688 -7.724 1.00 93.31 81 LEU A C 1
ATOM 653 O O . LEU A 1 81 ? -12.080 9.465 -6.779 1.00 93.31 81 LEU A O 1
ATOM 657 N N . GLN A 1 82 ? -12.953 8.349 -8.515 1.00 94.25 82 GLN A N 1
ATOM 658 C CA . GLN A 1 82 ? -14.318 8.831 -8.283 1.00 94.25 82 GLN A CA 1
ATOM 659 C C . GLN A 1 82 ? -14.907 8.281 -6.970 1.00 94.25 82 GLN A C 1
ATOM 661 O O . GLN A 1 82 ? -15.591 9.015 -6.255 1.00 94.25 82 GLN A O 1
ATOM 666 N N . ILE A 1 83 ? -14.590 7.037 -6.589 1.00 96.44 83 ILE A N 1
ATOM 667 C CA . ILE A 1 83 ? -14.935 6.490 -5.264 1.00 96.44 83 ILE A CA 1
ATOM 668 C C . ILE A 1 83 ? -14.262 7.306 -4.151 1.00 96.44 83 ILE A C 1
ATOM 670 O O . ILE A 1 83 ? -14.937 7.705 -3.203 1.00 96.44 83 ILE A O 1
ATOM 674 N N . CYS A 1 84 ? -12.973 7.639 -4.279 1.00 94.50 84 CYS A N 1
ATOM 675 C CA . CYS A 1 84 ? -12.286 8.496 -3.308 1.00 94.50 84 CYS A CA 1
ATOM 676 C C . CYS A 1 84 ? -12.975 9.865 -3.158 1.00 94.50 84 CYS A C 1
ATOM 678 O O . CYS A 1 84 ? -13.155 10.344 -2.038 1.00 94.50 84 CYS A O 1
ATOM 680 N N . LYS A 1 85 ? -13.417 10.485 -4.262 1.00 91.56 85 LYS A N 1
ATOM 681 C CA . LYS A 1 85 ? -14.169 11.754 -4.228 1.00 91.56 85 LYS A CA 1
ATOM 682 C C . LYS A 1 85 ? -15.508 11.615 -3.496 1.00 91.56 85 LYS A C 1
ATOM 684 O O . LYS A 1 85 ? -15.835 12.468 -2.675 1.00 91.56 85 LYS A O 1
ATOM 689 N N . ARG A 1 86 ? -16.250 10.531 -3.736 1.00 94.06 86 ARG A N 1
ATOM 690 C CA . ARG A 1 86 ? -17.516 10.224 -3.042 1.00 94.06 86 ARG A CA 1
ATOM 691 C C . ARG A 1 86 ? -17.324 10.030 -1.537 1.00 94.06 86 ARG A C 1
ATOM 693 O O . ARG A 1 86 ? -18.072 10.597 -0.744 1.00 94.06 86 ARG A O 1
ATOM 700 N N . ILE A 1 87 ? -16.272 9.314 -1.138 1.00 94.62 87 ILE A N 1
ATOM 701 C CA . ILE A 1 87 ? -15.894 9.155 0.275 1.00 94.62 87 ILE A CA 1
ATOM 702 C C . ILE A 1 87 ? -15.606 10.523 0.909 1.00 94.62 87 ILE A C 1
ATOM 704 O O . ILE A 1 87 ? -16.122 10.830 1.984 1.00 94.62 87 ILE A O 1
ATOM 708 N N . LYS A 1 88 ? -14.839 11.390 0.231 1.00 89.88 88 LYS A N 1
ATOM 709 C CA . LYS A 1 88 ? -14.566 12.759 0.710 1.00 89.88 88 LYS A CA 1
ATOM 710 C C . LYS A 1 88 ? -15.829 13.612 0.821 1.00 89.88 88 LYS A C 1
ATOM 712 O O . LYS A 1 88 ? -15.932 14.401 1.757 1.00 89.88 88 LYS A O 1
ATOM 717 N N . ALA A 1 89 ? -16.788 13.420 -0.084 1.00 90.12 89 ALA A N 1
ATOM 718 C CA . ALA A 1 89 ? -18.100 14.064 -0.041 1.00 90.12 89 ALA A CA 1
ATOM 719 C C . ALA A 1 89 ? -19.003 13.552 1.103 1.00 90.12 89 ALA A C 1
ATOM 721 O O . ALA A 1 89 ? -20.070 14.112 1.333 1.00 90.12 89 ALA A O 1
ATOM 722 N N . GLY A 1 90 ? -18.572 12.531 1.854 1.00 90.88 90 GLY A N 1
ATOM 723 C CA . GLY A 1 90 ? -19.259 12.029 3.045 1.00 90.88 90 GLY A CA 1
ATOM 724 C C . GLY A 1 90 ? -20.015 10.719 2.838 1.00 90.88 90 GLY A C 1
ATOM 725 O O . GLY A 1 90 ? -20.704 10.271 3.757 1.00 90.88 90 GLY A O 1
ATOM 726 N N . GLU A 1 91 ? -19.890 10.084 1.672 1.00 95.44 91 GLU A N 1
ATOM 727 C CA . GLU A 1 91 ? -20.508 8.783 1.445 1.00 95.44 91 GLU A CA 1
ATOM 728 C C . GLU A 1 91 ? -19.846 7.694 2.304 1.00 95.44 91 GLU A C 1
ATOM 730 O O . GLU A 1 91 ? -18.621 7.596 2.397 1.00 95.44 91 GLU A O 1
ATOM 735 N N . LYS A 1 92 ? -20.665 6.849 2.941 1.00 94.62 92 LYS A N 1
ATOM 736 C CA . LYS A 1 92 ? -20.217 5.821 3.892 1.00 94.62 92 LYS A CA 1
ATOM 737 C C . LYS A 1 92 ? -19.735 4.546 3.186 1.00 94.62 92 LYS A C 1
ATOM 739 O O . LYS A 1 92 ? -20.290 3.469 3.392 1.00 94.62 92 LYS A O 1
ATOM 744 N N . ILE A 1 93 ? -18.697 4.657 2.361 1.00 97.06 93 ILE A N 1
ATOM 745 C CA . ILE A 1 93 ? -18.065 3.508 1.695 1.00 97.06 93 ILE A CA 1
ATOM 746 C C . ILE A 1 93 ? -16.893 3.022 2.550 1.00 97.06 93 ILE A C 1
ATOM 748 O O . ILE A 1 93 ? -15.901 3.729 2.702 1.00 97.06 93 ILE A O 1
ATOM 752 N N . ARG A 1 94 ? -17.003 1.803 3.094 1.00 96.62 94 ARG A N 1
ATOM 753 C CA . ARG A 1 94 ? -15.938 1.173 3.902 1.00 96.62 94 ARG A CA 1
ATOM 754 C C . ARG A 1 94 ? -15.199 0.035 3.207 1.00 96.62 94 ARG A C 1
ATOM 756 O O . ARG A 1 94 ? -14.107 -0.307 3.642 1.00 96.62 94 ARG A O 1
ATOM 763 N N . LYS A 1 95 ? -15.776 -0.581 2.174 1.00 97.81 95 LYS A N 1
ATOM 764 C CA . LYS A 1 95 ? -15.178 -1.726 1.475 1.00 97.81 95 LYS A CA 1
ATOM 765 C C . LYS A 1 95 ? -15.286 -1.536 -0.031 1.00 97.81 95 LYS A C 1
ATOM 767 O O . LYS A 1 95 ? -16.353 -1.188 -0.530 1.00 97.81 95 LYS A O 1
ATOM 772 N N . VAL A 1 96 ? -14.187 -1.778 -0.735 1.00 97.81 96 VAL A N 1
ATOM 773 C CA . VAL A 1 96 ? -14.101 -1.737 -2.196 1.00 97.81 96 VAL A CA 1
ATOM 774 C C . VAL A 1 96 ? -13.411 -3.013 -2.659 1.00 97.81 96 VAL A C 1
ATOM 776 O O . VAL A 1 96 ? -12.325 -3.333 -2.183 1.00 97.81 96 VAL A O 1
ATOM 779 N N . VAL A 1 97 ? -14.042 -3.741 -3.578 1.00 96.19 97 VAL A N 1
ATOM 780 C CA . VAL A 1 97 ? -13.450 -4.910 -4.238 1.00 96.19 97 VAL A CA 1
ATOM 781 C C . VAL A 1 97 ? -13.088 -4.511 -5.661 1.00 96.19 97 VAL A C 1
ATOM 783 O O . VAL A 1 97 ? -13.920 -3.963 -6.384 1.00 96.19 97 VAL A O 1
ATOM 786 N N . MET A 1 98 ? -11.848 -4.774 -6.057 1.00 94.69 98 MET A N 1
ATOM 787 C CA . MET A 1 98 ? -11.314 -4.455 -7.373 1.00 94.69 98 MET A CA 1
ATOM 788 C C . MET A 1 98 ? -10.808 -5.725 -8.048 1.00 94.69 98 MET A C 1
ATOM 790 O O . MET A 1 98 ? -9.808 -6.302 -7.625 1.00 94.69 98 MET A O 1
ATOM 794 N N . VAL A 1 99 ? -11.488 -6.124 -9.120 1.00 93.25 99 VAL A N 1
ATOM 795 C CA . VAL A 1 99 ? -11.060 -7.213 -10.003 1.00 93.25 99 VAL A CA 1
ATOM 796 C C . VAL A 1 99 ? -10.347 -6.578 -11.191 1.00 93.25 99 VAL A C 1
ATOM 798 O O . VAL A 1 99 ? -10.968 -5.891 -12.003 1.00 93.25 99 VAL A O 1
ATOM 801 N N . VAL A 1 100 ? -9.027 -6.726 -11.245 1.00 89.19 100 VAL A N 1
ATOM 802 C CA . VAL A 1 100 ? -8.159 -6.053 -12.214 1.00 89.19 100 VAL A CA 1
ATOM 803 C C . VAL A 1 100 ? -7.228 -7.085 -12.815 1.00 89.19 100 VAL A C 1
ATOM 805 O O . VAL A 1 100 ? -6.376 -7.606 -12.113 1.00 89.19 100 VAL A O 1
ATOM 808 N N . THR A 1 101 ? -7.313 -7.296 -14.126 1.00 86.62 101 THR A N 1
ATOM 809 C CA . THR A 1 101 ? -6.454 -8.243 -14.853 1.00 86.62 101 THR A CA 1
ATOM 810 C C . THR A 1 101 ? -4.967 -8.099 -14.485 1.00 86.62 101 THR A C 1
ATOM 812 O O . THR A 1 101 ? -4.498 -6.959 -14.334 1.00 86.62 101 THR A O 1
ATOM 815 N N . PRO A 1 102 ? -4.176 -9.190 -14.428 1.00 82.50 102 PRO A N 1
ATOM 816 C CA . PRO A 1 102 ? -2.746 -9.118 -14.140 1.00 82.50 102 PRO A CA 1
ATOM 817 C C . PRO A 1 102 ? -2.022 -8.136 -15.073 1.00 82.50 102 PRO A C 1
ATOM 819 O O . PRO A 1 102 ? -2.283 -8.084 -16.272 1.00 82.50 102 PRO A O 1
ATOM 822 N N . GLY A 1 103 ? -1.140 -7.296 -14.519 1.00 81.38 103 GLY A N 1
ATOM 823 C CA . GLY A 1 103 ? -0.492 -6.206 -15.269 1.00 81.38 103 GLY A CA 1
ATOM 824 C C . GLY A 1 103 ? -1.372 -4.967 -15.509 1.00 81.38 103 GLY A C 1
ATOM 825 O O . GLY A 1 103 ? -0.884 -3.949 -15.998 1.00 81.38 103 GLY A O 1
ATOM 826 N N . GLY A 1 104 ? -2.638 -4.982 -15.081 1.00 82.56 104 GLY A N 1
ATOM 827 C CA . GLY A 1 104 ? -3.602 -3.890 -15.255 1.00 82.56 104 GLY A CA 1
ATOM 828 C C . GLY A 1 104 ? -3.265 -2.590 -14.516 1.00 82.56 104 GLY A C 1
ATOM 829 O O . GLY A 1 104 ? -3.911 -1.574 -14.744 1.00 82.56 104 GLY A O 1
ATOM 830 N N . GLY A 1 105 ? -2.205 -2.551 -13.702 1.00 85.50 105 GLY A N 1
ATOM 831 C CA . GLY A 1 105 ? -1.776 -1.346 -12.975 1.00 85.50 105 GLY A CA 1
ATOM 832 C C . GLY A 1 105 ? -2.435 -1.170 -11.612 1.00 85.50 105 GLY A C 1
ATOM 833 O O . GLY A 1 105 ? -2.646 -0.038 -11.176 1.00 85.50 105 GLY A O 1
ATOM 834 N N . LYS A 1 106 ? -2.723 -2.285 -10.933 1.00 88.31 106 LYS A N 1
ATOM 835 C CA . LYS A 1 106 ? -3.229 -2.320 -9.556 1.00 88.31 106 LYS A CA 1
ATOM 836 C C . LYS A 1 106 ? -2.347 -1.577 -8.546 1.00 88.31 106 LYS A C 1
ATOM 838 O O . LYS A 1 106 ? -2.867 -0.998 -7.600 1.00 88.31 106 LYS A O 1
ATOM 843 N N . SER A 1 107 ? -1.038 -1.496 -8.792 1.00 88.00 107 SER A N 1
ATOM 844 C CA . SER A 1 107 ? -0.077 -0.807 -7.919 1.00 88.00 107 SER A CA 1
ATOM 845 C C . SER A 1 107 ? -0.342 0.695 -7.754 1.00 88.00 107 SER A C 1
ATOM 847 O O . SER A 1 107 ? 0.164 1.294 -6.812 1.00 88.00 107 SER A O 1
ATOM 849 N N . LEU A 1 108 ? -1.139 1.309 -8.639 1.00 90.94 108 LEU A N 1
ATOM 850 C CA . LEU A 1 108 ? -1.513 2.722 -8.533 1.00 90.94 108 LEU A CA 1
ATOM 851 C C . LEU A 1 108 ? -2.697 2.956 -7.579 1.00 90.94 108 LEU A C 1
ATOM 853 O O . LEU A 1 108 ? -2.877 4.065 -7.086 1.00 90.94 108 LEU A O 1
ATOM 857 N N . ILE A 1 109 ? -3.495 1.927 -7.281 1.00 94.19 109 ILE A N 1
ATOM 858 C CA . ILE A 1 109 ? -4.685 2.042 -6.424 1.00 94.19 109 ILE A CA 1
ATOM 859 C C . ILE A 1 109 ? -4.340 2.508 -4.997 1.00 94.19 109 ILE A C 1
ATOM 861 O O . ILE A 1 109 ? -4.951 3.478 -4.542 1.00 94.19 109 ILE A O 1
ATOM 865 N N . PRO A 1 110 ? -3.342 1.927 -4.298 1.00 95.38 110 PRO A N 1
ATOM 866 C CA . PRO A 1 110 ? -2.939 2.405 -2.972 1.00 95.38 110 PRO A CA 1
ATOM 867 C C . PRO A 1 110 ? -2.451 3.856 -2.985 1.00 95.38 110 PRO A C 1
ATOM 869 O O . PRO A 1 110 ? -2.719 4.609 -2.051 1.00 95.38 110 PRO A O 1
ATOM 872 N N . ILE A 1 111 ? -1.767 4.261 -4.058 1.00 93.00 111 ILE A N 1
ATOM 873 C CA . ILE A 1 111 ? -1.245 5.621 -4.223 1.00 93.00 111 ILE A CA 1
ATOM 874 C C . ILE A 1 111 ? -2.400 6.607 -4.418 1.00 93.00 111 ILE A C 1
ATOM 876 O O . ILE A 1 111 ? -2.448 7.631 -3.740 1.00 93.00 111 ILE A O 1
ATOM 880 N N . ILE A 1 112 ? -3.373 6.279 -5.278 1.00 93.00 112 ILE A N 1
ATOM 881 C CA . ILE A 1 112 ? -4.592 7.081 -5.462 1.00 93.00 112 ILE A CA 1
ATOM 882 C C . ILE A 1 112 ? -5.345 7.213 -4.136 1.00 93.00 112 ILE A C 1
ATOM 884 O O . ILE A 1 112 ? -5.802 8.311 -3.810 1.00 93.00 112 ILE A O 1
ATOM 888 N N . ALA A 1 113 ? -5.461 6.128 -3.363 1.00 95.25 113 ALA A N 1
ATOM 889 C CA . ALA A 1 113 ? -6.112 6.149 -2.057 1.00 95.25 113 ALA A CA 1
ATOM 890 C C . ALA A 1 113 ? -5.387 7.104 -1.101 1.00 95.25 113 ALA A C 1
ATOM 892 O O . ALA A 1 113 ? -6.013 8.016 -0.568 1.00 95.25 113 ALA A O 1
ATOM 893 N N . ALA A 1 114 ? -4.070 6.951 -0.937 1.00 93.69 114 ALA A N 1
ATOM 894 C CA . ALA A 1 114 ? -3.271 7.800 -0.059 1.00 93.69 114 ALA A CA 1
ATOM 895 C C . ALA A 1 114 ? -3.343 9.279 -0.472 1.00 93.69 114 ALA A C 1
ATOM 897 O O . ALA A 1 114 ? -3.753 10.109 0.331 1.00 93.69 114 ALA A O 1
ATOM 898 N N . ALA A 1 115 ? -3.064 9.593 -1.742 1.00 89.94 115 ALA A N 1
ATOM 899 C CA . ALA A 1 115 ? -3.047 10.962 -2.268 1.00 89.94 115 ALA A CA 1
ATOM 900 C C . ALA A 1 115 ? -4.393 11.698 -2.139 1.00 89.94 115 ALA A C 1
ATOM 902 O O . ALA A 1 115 ? -4.441 12.931 -2.139 1.00 89.94 115 ALA A O 1
ATOM 903 N N . ASN A 1 116 ? -5.504 10.958 -2.070 1.00 89.75 116 ASN A N 1
ATOM 904 C CA . ASN A 1 116 ? -6.835 11.546 -1.967 1.00 89.75 116 ASN A CA 1
ATOM 905 C C . ASN A 1 116 ? -7.426 11.483 -0.561 1.00 89.75 116 ASN A C 1
ATOM 907 O O . ASN A 1 116 ? -8.245 12.337 -0.245 1.00 89.75 116 ASN A O 1
ATOM 911 N N . LEU A 1 117 ? -7.083 10.505 0.270 1.00 93.00 117 LEU A N 1
ATOM 912 C CA . LEU A 1 117 ? -7.788 10.252 1.531 1.00 93.00 117 LEU A CA 1
ATOM 913 C C . LEU A 1 117 ? -6.931 10.528 2.774 1.00 93.00 117 LEU A C 1
ATOM 915 O O . LEU A 1 117 ? -7.494 10.631 3.869 1.00 93.00 117 LEU A O 1
ATOM 919 N N . ILE A 1 118 ? -5.615 10.693 2.603 1.00 92.44 118 ILE A N 1
ATOM 920 C CA . ILE A 1 118 ? -4.663 11.069 3.654 1.00 92.44 118 ILE A CA 1
ATOM 921 C C . ILE A 1 118 ? -4.239 12.540 3.447 1.00 92.44 118 ILE A C 1
ATOM 923 O O . ILE A 1 118 ? -4.077 12.970 2.304 1.00 92.44 118 ILE A O 1
ATOM 927 N N . PRO A 1 119 ? -4.076 13.350 4.511 1.00 86.81 119 PRO A N 1
ATOM 928 C CA . PRO A 1 119 ? -3.651 14.745 4.392 1.00 86.81 119 PRO A CA 1
ATOM 929 C C . PRO A 1 119 ? -2.214 14.860 3.887 1.00 86.81 119 PRO A C 1
ATOM 931 O O . PRO A 1 119 ? -1.322 14.195 4.412 1.00 86.81 119 PRO A O 1
ATOM 934 N N . SER A 1 120 ? -1.971 15.754 2.926 1.00 78.31 120 SER A N 1
ATOM 935 C CA . SER A 1 120 ? -0.629 16.061 2.423 1.00 78.31 120 SER A CA 1
ATOM 936 C C . SER A 1 120 ? -0.292 17.541 2.669 1.00 78.31 120 SER A C 1
ATOM 938 O O . SER A 1 120 ? -1.149 18.381 2.394 1.00 78.31 120 SER A O 1
ATOM 940 N N . PRO A 1 121 ? 0.924 17.883 3.149 1.00 63.97 121 PRO A N 1
ATOM 941 C CA . PRO A 1 121 ? 1.303 19.255 3.521 1.00 63.97 121 PRO A CA 1
ATOM 942 C C . PRO A 1 121 ? 1.150 20.301 2.404 1.00 63.97 121 PRO A C 1
ATOM 944 O O . PRO A 1 121 ? 0.988 21.482 2.696 1.00 63.97 121 PRO A O 1
ATOM 947 N N . GLY A 1 122 ? 1.181 19.876 1.134 1.00 60.81 122 GLY A N 1
ATOM 948 C CA . GLY A 1 122 ? 1.047 20.750 -0.038 1.00 60.81 122 GLY A CA 1
ATOM 949 C C . GLY A 1 122 ? -0.387 20.980 -0.531 1.00 60.81 122 GLY A C 1
ATOM 950 O O . GLY A 1 122 ? -0.606 21.850 -1.371 1.00 60.81 122 GLY A O 1
ATOM 951 N N . ARG A 1 123 ? -1.386 20.239 -0.025 1.00 62.25 123 ARG A N 1
ATOM 952 C CA . ARG A 1 123 ? -2.800 20.420 -0.398 1.00 62.25 123 ARG A CA 1
ATOM 953 C C . ARG A 1 123 ? -3.520 21.182 0.707 1.00 62.25 123 ARG A C 1
ATOM 955 O O . ARG A 1 123 ? -3.651 20.680 1.816 1.00 62.25 123 ARG A O 1
ATOM 962 N N . GLY A 1 124 ? -3.980 22.395 0.391 1.00 51.72 124 GLY A N 1
ATOM 963 C CA . GLY A 1 124 ? -4.565 23.338 1.350 1.00 51.72 124 GLY A CA 1
ATOM 964 C C . GLY A 1 124 ? -5.581 22.729 2.332 1.00 51.72 124 GLY A C 1
ATOM 965 O O . GLY A 1 124 ? -6.363 21.842 1.987 1.00 51.72 124 GLY A O 1
ATOM 966 N N . ASN A 1 125 ? -5.586 23.275 3.553 1.00 45.94 125 ASN A N 1
ATOM 967 C CA . ASN A 1 125 ? -6.244 22.791 4.782 1.00 45.94 125 ASN A CA 1
ATOM 968 C C . ASN A 1 125 ? -7.791 22.689 4.771 1.00 45.94 125 ASN A C 1
ATOM 970 O O . ASN A 1 125 ? -8.404 22.590 5.830 1.00 45.94 125 ASN A O 1
ATOM 974 N N . PHE A 1 126 ? -8.449 22.710 3.611 1.00 52.56 126 PHE A N 1
ATOM 975 C CA . PHE A 1 126 ? -9.917 22.696 3.505 1.00 52.56 126 PHE A CA 1
ATOM 976 C C . PHE A 1 126 ? -10.520 21.314 3.217 1.00 52.56 126 PHE A C 1
ATOM 978 O O . PHE A 1 126 ? -11.740 21.181 3.126 1.00 52.56 126 PHE A O 1
ATOM 985 N N . GLN A 1 127 ? -9.703 20.269 3.056 1.00 60.81 127 GLN A N 1
ATOM 986 C CA . GLN A 1 127 ? -10.201 18.934 2.721 1.00 60.81 127 GLN A CA 1
ATOM 987 C C . GLN A 1 127 ? -10.421 18.069 3.967 1.00 60.81 127 GLN A C 1
ATOM 989 O O . GLN A 1 127 ? -9.583 18.002 4.862 1.00 60.81 127 GLN A O 1
ATOM 994 N N . ARG A 1 128 ? -11.557 17.362 4.001 1.00 73.81 128 ARG A N 1
ATOM 995 C CA . ARG A 1 128 ? -11.897 16.400 5.055 1.00 73.81 128 ARG A CA 1
ATOM 996 C C . ARG A 1 128 ? -10.867 15.266 5.108 1.00 73.81 128 ARG A C 1
ATOM 998 O O . ARG A 1 128 ? -10.731 14.515 4.143 1.00 73.81 128 ARG A O 1
ATOM 1005 N N . THR A 1 129 ? -10.220 15.098 6.258 1.00 87.12 129 THR A N 1
ATOM 1006 C CA . THR A 1 129 ? -9.325 13.966 6.535 1.00 87.12 129 THR A CA 1
ATOM 1007 C C . THR A 1 129 ? -10.116 12.680 6.758 1.00 87.12 129 THR A C 1
ATOM 1009 O O . THR A 1 129 ? -10.869 12.572 7.731 1.00 87.12 129 THR A O 1
ATOM 1012 N N . ILE A 1 130 ? -9.916 11.690 5.887 1.00 94.12 130 ILE A N 1
ATOM 1013 C CA . ILE A 1 130 ? -10.589 10.387 5.971 1.00 94.12 130 ILE A CA 1
ATOM 1014 C C . ILE A 1 130 ? -9.743 9.386 6.757 1.00 94.12 130 ILE A C 1
ATOM 1016 O O . ILE A 1 130 ? -10.259 8.742 7.669 1.00 94.12 130 ILE A O 1
ATOM 1020 N N . ALA A 1 131 ? -8.452 9.300 6.440 1.00 95.62 131 ALA A N 1
ATOM 1021 C CA . ALA A 1 131 ? -7.502 8.394 7.069 1.00 95.62 131 ALA A CA 1
ATOM 1022 C C . ALA A 1 131 ? -6.230 9.132 7.495 1.00 95.62 131 ALA A C 1
ATOM 1024 O O . ALA A 1 131 ? -5.893 10.177 6.942 1.00 95.62 131 ALA A O 1
ATOM 1025 N N . ASP A 1 132 ? -5.515 8.555 8.454 1.00 94.75 132 ASP A N 1
ATOM 1026 C CA . ASP A 1 132 ? -4.216 9.045 8.917 1.00 94.75 132 ASP A CA 1
ATOM 1027 C C . ASP A 1 132 ? -3.068 8.283 8.240 1.00 94.75 132 ASP A C 1
ATOM 1029 O O . ASP A 1 132 ? -1.994 8.841 8.009 1.00 94.75 132 ASP A O 1
ATOM 1033 N N . LYS A 1 133 ? -3.287 6.995 7.937 1.00 96.81 133 LYS A N 1
ATOM 1034 C CA . LYS A 1 133 ? -2.251 6.070 7.466 1.00 96.81 133 LYS A CA 1
ATOM 1035 C C . LYS A 1 133 ? -2.783 5.060 6.440 1.00 96.81 133 LYS A C 1
ATOM 1037 O O . LYS A 1 133 ? -3.991 4.843 6.334 1.00 96.81 133 LYS A O 1
ATOM 1042 N N . ILE A 1 134 ? -1.880 4.403 5.710 1.00 98.06 134 ILE A N 1
ATOM 1043 C CA . ILE A 1 134 ? -2.180 3.274 4.813 1.00 98.06 134 ILE A CA 1
ATOM 1044 C C . ILE A 1 134 ? -1.344 2.031 5.155 1.00 98.06 134 ILE A C 1
ATOM 1046 O O . ILE A 1 134 ? -0.156 2.122 5.451 1.00 98.06 134 ILE A O 1
ATOM 1050 N N . CYS A 1 135 ? -1.953 0.851 5.103 1.00 98.31 135 CYS A N 1
ATOM 1051 C CA . CYS A 1 135 ? -1.281 -0.439 5.216 1.00 98.31 135 CYS A CA 1
ATOM 1052 C C . CYS A 1 135 ? -1.510 -1.220 3.923 1.00 98.31 135 CYS A C 1
ATOM 1054 O O . CYS A 1 135 ? -2.656 -1.491 3.563 1.00 98.31 135 CYS A O 1
ATOM 1056 N N . TRP A 1 136 ? -0.434 -1.571 3.219 1.00 98.06 136 TRP A N 1
ATOM 1057 C CA . TRP A 1 136 ? -0.502 -2.359 1.990 1.00 98.06 136 TRP A CA 1
ATOM 1058 C C . TRP A 1 136 ? 0.012 -3.775 2.242 1.00 98.06 136 TRP A C 1
ATOM 1060 O O . TRP A 1 136 ? 1.214 -4.003 2.370 1.00 98.06 136 TRP A O 1
ATOM 1070 N N . VAL A 1 137 ? -0.913 -4.729 2.319 1.00 97.62 137 VAL A N 1
ATOM 1071 C CA . VAL A 1 137 ? -0.618 -6.152 2.486 1.00 97.62 137 VAL A CA 1
ATOM 1072 C C . VAL A 1 137 ? -0.426 -6.792 1.113 1.00 97.62 137 VAL A C 1
ATOM 1074 O O . VAL A 1 137 ? -1.306 -6.713 0.257 1.00 97.62 137 VAL A O 1
ATOM 1077 N N . VAL A 1 138 ? 0.731 -7.417 0.903 1.00 96.00 138 VAL A N 1
ATOM 1078 C CA . VAL A 1 138 ? 1.130 -8.065 -0.357 1.00 96.00 138 VAL A CA 1
ATOM 1079 C C . VAL A 1 138 ? 1.474 -9.545 -0.142 1.00 96.00 138 VAL A C 1
ATOM 1081 O O . VAL A 1 138 ? 1.833 -9.944 0.968 1.00 96.00 138 VAL A O 1
ATOM 1084 N N . PRO A 1 139 ? 1.435 -10.400 -1.180 1.00 93.38 139 PRO A N 1
ATOM 1085 C CA . PRO A 1 139 ? 1.686 -11.832 -1.001 1.00 93.38 139 PRO A CA 1
ATOM 1086 C C . PRO A 1 139 ? 3.154 -12.199 -0.750 1.00 93.38 139 PRO A C 1
ATOM 1088 O O . PRO A 1 139 ? 3.421 -13.302 -0.267 1.00 93.38 139 PRO A O 1
ATOM 1091 N N . ARG A 1 140 ? 4.120 -11.334 -1.109 1.00 92.06 140 ARG A N 1
ATOM 1092 C CA . ARG A 1 140 ? 5.561 -11.658 -1.079 1.00 92.06 140 ARG A CA 1
ATOM 1093 C C . ARG A 1 140 ? 6.455 -10.443 -0.802 1.00 92.06 140 ARG A C 1
ATOM 1095 O O . ARG A 1 140 ? 6.124 -9.313 -1.151 1.00 92.06 140 ARG A O 1
ATOM 1102 N N . LEU A 1 141 ? 7.641 -10.703 -0.244 1.00 90.75 141 LEU A N 1
ATOM 1103 C CA . LEU A 1 141 ? 8.632 -9.688 0.154 1.00 90.75 141 LEU A CA 1
ATOM 1104 C C . LEU A 1 141 ? 9.153 -8.816 -1.001 1.00 90.75 141 LEU A C 1
ATOM 1106 O O . LEU A 1 141 ? 9.466 -7.647 -0.804 1.00 90.75 141 LEU A O 1
ATOM 1110 N N . ASN A 1 142 ? 9.263 -9.356 -2.215 1.00 90.19 142 ASN A N 1
ATOM 1111 C CA . ASN A 1 142 ? 9.685 -8.570 -3.378 1.00 90.19 142 ASN A CA 1
ATOM 1112 C C . ASN A 1 142 ? 8.648 -7.494 -3.744 1.00 90.19 142 ASN A C 1
ATOM 1114 O O . ASN A 1 142 ? 9.026 -6.366 -4.043 1.00 90.19 142 ASN A O 1
ATOM 1118 N N . LEU A 1 143 ? 7.354 -7.815 -3.655 1.00 90.81 143 LEU A N 1
ATOM 1119 C CA . LEU A 1 143 ? 6.268 -6.859 -3.894 1.00 90.81 143 LEU A CA 1
ATOM 1120 C C . LEU A 1 143 ? 6.196 -5.795 -2.798 1.00 90.81 143 LEU A C 1
ATOM 1122 O O . LEU A 1 143 ? 5.831 -4.658 -3.066 1.00 90.81 143 LEU A O 1
ATOM 1126 N N . GLN A 1 144 ? 6.597 -6.143 -1.576 1.00 93.31 144 GLN A N 1
ATOM 1127 C CA . GLN A 1 144 ? 6.659 -5.203 -0.458 1.00 93.31 144 GLN A CA 1
ATOM 1128 C C . GLN A 1 144 ? 7.690 -4.099 -0.724 1.00 93.31 144 GLN A C 1
ATOM 1130 O O . GLN A 1 144 ? 7.403 -2.925 -0.507 1.00 93.31 144 GLN A O 1
ATOM 1135 N N . LYS A 1 145 ? 8.873 -4.466 -1.236 1.00 90.12 145 LYS A N 1
ATOM 1136 C CA . LYS A 1 145 ? 9.897 -3.493 -1.651 1.00 90.12 145 LYS A CA 1
ATOM 1137 C C . LYS A 1 145 ? 9.410 -2.626 -2.812 1.00 90.12 145 LYS A C 1
ATOM 1139 O O . LYS A 1 145 ? 9.523 -1.408 -2.756 1.00 90.12 145 LYS A O 1
ATOM 1144 N N . GLN A 1 146 ? 8.781 -3.243 -3.813 1.00 89.44 146 GLN A N 1
ATOM 1145 C CA . GLN A 1 146 ? 8.194 -2.504 -4.934 1.00 89.44 146 GLN A CA 1
ATOM 1146 C C . GLN A 1 146 ? 7.101 -1.529 -4.477 1.00 89.44 146 GLN A C 1
ATOM 1148 O O . GLN A 1 146 ? 6.971 -0.451 -5.042 1.00 89.44 146 GLN A O 1
ATOM 1153 N N . ALA A 1 147 ? 6.310 -1.874 -3.458 1.00 91.94 147 ALA A N 1
ATOM 1154 C CA . ALA A 1 147 ? 5.304 -0.978 -2.895 1.00 91.94 147 ALA A CA 1
ATOM 1155 C C . ALA A 1 147 ? 5.937 0.302 -2.322 1.00 91.94 147 ALA A C 1
ATOM 1157 O O . ALA A 1 147 ? 5.468 1.400 -2.617 1.00 91.94 147 ALA A O 1
ATOM 1158 N N . GLU A 1 148 ? 7.023 0.173 -1.560 1.00 92.25 148 GLU A N 1
ATOM 1159 C CA . GLU A 1 148 ? 7.795 1.309 -1.041 1.00 92.25 148 GLU A CA 1
ATOM 1160 C C . GLU A 1 148 ? 8.385 2.171 -2.171 1.00 92.25 148 GLU A C 1
ATOM 1162 O O . GLU A 1 148 ? 8.196 3.390 -2.178 1.00 92.25 148 GLU A O 1
ATOM 1167 N N . GLU A 1 149 ? 9.006 1.546 -3.175 1.00 90.12 149 GLU A N 1
ATOM 1168 C CA . GLU A 1 149 ? 9.561 2.229 -4.355 1.00 90.12 149 GLU A CA 1
ATOM 1169 C C . GLU A 1 149 ? 8.481 2.975 -5.159 1.00 90.12 149 GLU A C 1
ATOM 1171 O O . GLU A 1 149 ? 8.664 4.130 -5.550 1.00 90.12 149 GLU A O 1
ATOM 1176 N N . ASN A 1 150 ? 7.315 2.353 -5.354 1.00 88.25 150 ASN A N 1
ATOM 1177 C CA . ASN A 1 150 ? 6.204 2.938 -6.102 1.00 88.25 150 ASN A CA 1
ATOM 1178 C C . ASN A 1 150 ? 5.674 4.216 -5.441 1.00 88.25 150 ASN A C 1
ATOM 1180 O O . ASN A 1 150 ? 5.370 5.181 -6.140 1.00 88.25 150 ASN A O 1
ATOM 1184 N N . PHE A 1 151 ? 5.606 4.264 -4.107 1.00 88.31 151 PHE A N 1
ATOM 1185 C CA . PHE A 1 151 ? 5.153 5.457 -3.384 1.00 88.31 151 PHE A CA 1
ATOM 1186 C C . PHE A 1 151 ? 6.087 6.657 -3.556 1.00 88.31 151 PHE A C 1
ATOM 1188 O O . PHE A 1 151 ? 5.635 7.798 -3.439 1.00 88.31 151 PHE A O 1
ATOM 1195 N N . VAL A 1 152 ? 7.370 6.425 -3.844 1.00 85.38 152 VAL A N 1
ATOM 1196 C CA . VAL A 1 152 ? 8.366 7.491 -4.010 1.00 85.38 152 VAL A CA 1
ATOM 1197 C C . VAL A 1 152 ? 8.722 7.798 -5.461 1.00 85.38 152 VAL A C 1
ATOM 1199 O O . VAL A 1 152 ? 9.536 8.690 -5.698 1.00 85.38 152 VAL A O 1
ATOM 1202 N N . SER A 1 153 ? 8.096 7.108 -6.415 1.00 81.81 153 SER A N 1
ATOM 1203 C CA . SER A 1 153 ? 8.301 7.314 -7.847 1.00 81.81 153 SER A CA 1
ATOM 1204 C C . SER A 1 153 ? 8.046 8.779 -8.245 1.00 81.81 153 SER A C 1
ATOM 1206 O O . SER A 1 153 ? 6.924 9.266 -8.059 1.00 81.81 153 SER A O 1
ATOM 1208 N N . PRO A 1 154 ? 9.043 9.484 -8.823 1.00 72.44 154 PRO A N 1
ATOM 1209 C CA . PRO A 1 154 ? 8.884 10.866 -9.285 1.00 72.44 154 PRO A CA 1
ATOM 1210 C C . PRO A 1 154 ? 7.711 11.025 -10.254 1.00 72.44 154 PRO A C 1
ATOM 1212 O O . PRO A 1 154 ? 6.931 11.965 -10.132 1.00 72.44 154 PRO A O 1
ATOM 1215 N N . TYR A 1 155 ? 7.523 10.026 -11.122 1.00 70.75 155 TYR A N 1
ATOM 1216 C CA . TYR A 1 155 ? 6.435 9.977 -12.093 1.00 70.75 155 TYR A CA 1
ATOM 1217 C C . TYR A 1 155 ? 5.054 10.107 -11.439 1.00 70.75 155 TYR A C 1
ATOM 1219 O O . TYR A 1 155 ? 4.212 10.848 -11.929 1.00 70.75 155 TYR A O 1
ATOM 1227 N N . PHE A 1 156 ? 4.802 9.426 -10.317 1.00 71.38 156 PHE A N 1
ATOM 1228 C CA . PHE A 1 156 ? 3.503 9.522 -9.645 1.00 71.38 156 PHE A CA 1
ATOM 1229 C C . PHE A 1 156 ? 3.380 10.785 -8.791 1.00 71.38 156 PHE A C 1
ATOM 1231 O O . PHE A 1 156 ? 2.287 11.344 -8.695 1.00 71.38 156 PHE A O 1
ATOM 1238 N N . ARG A 1 157 ? 4.479 11.251 -8.187 1.00 72.88 157 ARG A N 1
ATOM 1239 C CA . ARG A 1 157 ? 4.479 12.433 -7.313 1.00 72.88 157 ARG A CA 1
ATOM 1240 C C . ARG A 1 157 ? 4.144 13.721 -8.046 1.00 72.88 157 ARG A C 1
ATOM 1242 O O . ARG A 1 157 ? 3.288 14.463 -7.573 1.00 72.88 157 ARG A O 1
ATOM 1249 N N . GLU A 1 158 ? 4.778 13.957 -9.193 1.00 66.38 158 GLU A N 1
ATOM 1250 C CA . GLU A 1 158 ? 4.528 15.149 -10.019 1.00 66.38 158 GLU A CA 1
ATOM 1251 C C . GLU A 1 158 ? 3.073 15.212 -10.498 1.00 66.38 158 GLU A C 1
ATOM 1253 O O . GLU A 1 158 ? 2.499 16.282 -10.649 1.00 66.38 158 GLU A O 1
ATOM 1258 N N . GLN A 1 159 ? 2.461 14.048 -10.696 1.00 66.44 159 GLN A N 1
ATOM 1259 C CA . GLN A 1 159 ? 1.172 13.899 -11.362 1.00 66.44 159 GLN A CA 1
ATOM 1260 C C . GLN A 1 159 ? -0.019 13.902 -10.398 1.00 66.44 159 GLN A C 1
ATOM 1262 O O . GLN A 1 159 ? -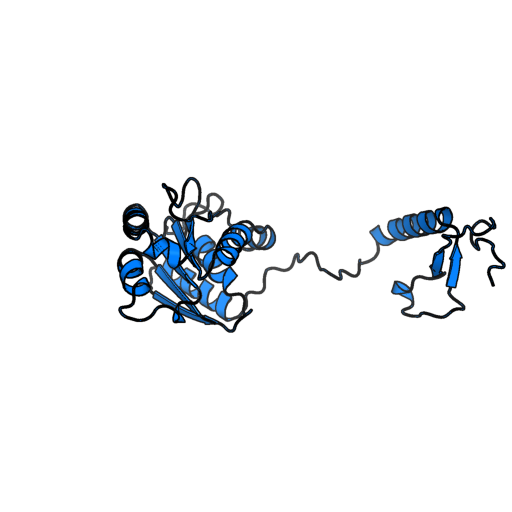1.103 14.372 -10.736 1.00 66.44 159 GLN A O 1
ATOM 1267 N N . LEU A 1 160 ? 0.158 13.350 -9.195 1.00 69.50 160 LEU A N 1
ATOM 1268 C CA . LEU A 1 160 ? -0.891 13.267 -8.176 1.00 69.50 160 LEU A CA 1
ATOM 1269 C C . LEU A 1 160 ? -0.715 14.299 -7.052 1.00 69.50 160 LEU A C 1
ATOM 1271 O O . LEU A 1 160 ? -1.561 14.334 -6.154 1.00 69.50 160 LEU A O 1
ATOM 1275 N N . GLU A 1 161 ? 0.335 15.129 -7.118 1.00 71.50 161 GLU A N 1
ATOM 1276 C CA . GLU A 1 161 ? 0.675 16.192 -6.158 1.00 71.50 161 GLU A CA 1
ATOM 1277 C C . GLU A 1 161 ? 0.635 15.693 -4.707 1.00 71.50 161 GLU A C 1
ATOM 1279 O O . GLU A 1 161 ? -0.072 16.232 -3.851 1.00 71.50 161 GLU A O 1
ATOM 1284 N N . TYR A 1 162 ? 1.344 14.594 -4.442 1.00 76.56 162 TYR A N 1
ATOM 1285 C CA . TYR A 1 162 ? 1.400 13.979 -3.119 1.00 76.56 162 TYR A CA 1
ATOM 1286 C C . TYR A 1 162 ? 2.843 13.722 -2.685 1.00 76.56 162 TYR A C 1
ATOM 1288 O O . TYR A 1 162 ? 3.718 13.421 -3.496 1.00 76.56 162 TYR A O 1
ATOM 1296 N N . GLU A 1 163 ? 3.071 13.770 -1.373 1.00 82.69 163 GLU A N 1
ATOM 1297 C CA . GLU A 1 163 ? 4.397 13.555 -0.771 1.00 82.69 163 GLU A CA 1
ATOM 1298 C C . GLU A 1 163 ? 4.454 12.349 0.178 1.00 82.69 163 GLU A C 1
ATOM 1300 O O . GLU A 1 163 ? 5.415 12.162 0.927 1.00 82.69 163 GLU A O 1
ATOM 1305 N N . HIS A 1 164 ? 3.429 11.497 0.147 1.00 89.31 164 HIS A N 1
ATOM 1306 C CA . HIS A 1 164 ? 3.372 10.301 0.981 1.00 89.31 164 HIS A CA 1
ATOM 1307 C C . HIS A 1 164 ? 4.526 9.343 0.693 1.00 89.31 164 HIS A C 1
ATOM 1309 O O . HIS A 1 164 ? 4.909 9.085 -0.450 1.00 89.31 164 HIS A O 1
ATOM 1315 N N . LYS A 1 165 ? 5.041 8.768 1.774 1.00 93.00 165 LYS A N 1
ATOM 1316 C CA . LYS A 1 165 ? 5.998 7.665 1.764 1.00 93.00 165 LYS A CA 1
ATOM 1317 C C . LYS A 1 165 ? 5.417 6.548 2.609 1.00 93.00 165 LYS A C 1
ATOM 1319 O O . LYS A 1 165 ? 4.734 6.826 3.595 1.00 93.00 165 LYS A O 1
ATOM 1324 N N . ILE A 1 166 ? 5.712 5.314 2.242 1.00 94.75 166 ILE A N 1
ATOM 1325 C CA . ILE A 1 166 ? 5.483 4.149 3.093 1.00 94.75 166 ILE A CA 1
ATOM 1326 C C . ILE A 1 166 ? 6.802 3.413 3.253 1.00 94.75 166 ILE A C 1
ATOM 1328 O O . ILE A 1 166 ? 7.705 3.618 2.448 1.00 94.75 166 ILE A O 1
ATOM 1332 N N . ARG A 1 167 ? 6.897 2.554 4.262 1.00 95.12 167 ARG A N 1
ATOM 1333 C CA . ARG A 1 167 ? 8.076 1.712 4.479 1.00 95.12 167 ARG A CA 1
ATOM 1334 C C . ARG A 1 167 ? 7.752 0.230 4.378 1.00 95.12 167 ARG A C 1
ATOM 1336 O O . ARG A 1 167 ? 6.692 -0.195 4.838 1.00 95.12 167 ARG A O 1
ATOM 1343 N N . ALA A 1 168 ? 8.659 -0.574 3.837 1.00 94.88 168 ALA A N 1
ATOM 1344 C CA . ALA A 1 168 ? 8.579 -2.020 4.007 1.00 94.88 168 ALA A CA 1
ATOM 1345 C C . ALA A 1 168 ? 8.809 -2.383 5.489 1.00 94.88 168 ALA A C 1
ATOM 1347 O O . ALA A 1 168 ? 9.800 -1.967 6.095 1.00 94.88 168 ALA A O 1
ATOM 1348 N N . ASN A 1 169 ? 7.894 -3.148 6.090 1.00 93.06 169 ASN A N 1
ATOM 1349 C CA . ASN A 1 169 ? 8.010 -3.605 7.475 1.00 93.06 169 ASN A CA 1
ATOM 1350 C C . ASN A 1 169 ? 7.602 -5.081 7.642 1.00 93.06 169 ASN A C 1
ATOM 1352 O O . ASN A 1 169 ? 6.508 -5.498 7.249 1.00 93.06 169 ASN A O 1
ATOM 1356 N N . ASN A 1 170 ? 8.495 -5.853 8.264 1.00 87.38 170 ASN A N 1
ATOM 1357 C CA . ASN A 1 170 ? 8.339 -7.270 8.591 1.00 87.38 170 ASN A CA 1
ATOM 1358 C C . ASN A 1 170 ? 8.404 -7.470 10.113 1.00 87.38 170 ASN A C 1
ATOM 1360 O O . ASN A 1 170 ? 9.314 -8.123 10.619 1.00 87.38 170 ASN A O 1
ATOM 1364 N N . ASN A 1 171 ? 7.444 -6.887 10.830 1.00 93.88 171 ASN A N 1
ATOM 1365 C CA . ASN A 1 171 ? 7.279 -6.950 12.288 1.00 93.88 171 ASN A CA 1
ATOM 1366 C C . ASN A 1 171 ? 8.325 -6.187 13.110 1.00 93.88 171 ASN A C 1
ATOM 1368 O O . ASN A 1 171 ? 8.541 -6.498 14.283 1.00 93.88 171 ASN A O 1
ATOM 1372 N N . GLN A 1 172 ? 8.952 -5.157 12.537 1.00 93.69 172 GLN A N 1
ATOM 1373 C CA . GLN A 1 172 ? 9.685 -4.191 13.352 1.00 93.69 172 GLN A CA 1
ATOM 1374 C C . GLN A 1 172 ? 8.694 -3.294 14.118 1.00 93.69 172 GLN A C 1
ATOM 1376 O O . GLN A 1 172 ? 7.690 -2.880 13.526 1.00 93.69 172 GLN A O 1
ATOM 1381 N N . PRO A 1 173 ? 8.983 -2.936 15.386 1.00 90.44 173 PRO A N 1
ATOM 1382 C CA . PRO A 1 173 ? 8.181 -1.979 16.142 1.00 90.44 173 PRO A CA 1
ATOM 1383 C C . PRO A 1 173 ? 7.991 -0.659 15.391 1.00 90.44 173 PRO A C 1
ATOM 1385 O O . PRO A 1 173 ? 8.852 -0.260 14.601 1.00 90.44 173 PRO A O 1
ATOM 1388 N N . ASP A 1 174 ? 6.876 0.012 15.683 1.00 89.12 174 ASP A N 1
ATOM 1389 C CA . ASP A 1 174 ? 6.445 1.242 15.010 1.00 89.12 174 ASP A CA 1
ATOM 1390 C C . ASP A 1 174 ? 6.392 1.081 13.475 1.00 89.12 174 ASP A C 1
ATOM 1392 O O . ASP A 1 174 ? 7.270 1.565 12.741 1.00 89.12 174 ASP A O 1
ATOM 1396 N N . PRO A 1 175 ? 5.384 0.342 12.962 1.00 91.38 175 PRO A N 1
ATOM 1397 C CA . PRO A 1 175 ? 5.311 -0.018 11.556 1.00 91.38 175 PRO A CA 1
ATOM 1398 C C . PRO A 1 175 ? 5.384 1.161 10.595 1.00 91.38 175 PRO A C 1
ATOM 1400 O O . PRO A 1 175 ? 6.033 1.042 9.557 1.00 91.38 175 PRO A O 1
ATOM 1403 N N . SER A 1 176 ? 4.787 2.294 10.974 1.00 90.44 176 SER A N 1
ATOM 1404 C CA . SER A 1 176 ? 4.629 3.489 10.143 1.00 90.44 176 SER A CA 1
ATOM 1405 C C . SER A 1 176 ? 5.501 4.678 10.568 1.00 90.44 176 SER A C 1
ATOM 1407 O O . SER A 1 176 ? 5.191 5.819 10.205 1.00 90.44 176 SER A O 1
ATOM 1409 N N . ARG A 1 177 ? 6.596 4.430 11.307 1.00 90.50 177 ARG A N 1
ATOM 1410 C CA . ARG A 1 177 ? 7.540 5.466 11.763 1.00 90.50 177 ARG A CA 1
ATOM 1411 C C . ARG A 1 177 ? 7.866 6.478 10.664 1.00 90.50 177 ARG A C 1
ATOM 1413 O O . ARG A 1 177 ? 8.297 6.075 9.581 1.00 90.50 177 ARG A O 1
ATOM 1420 N N . ASP A 1 178 ? 7.632 7.760 10.948 1.00 89.69 178 ASP A N 1
ATOM 1421 C CA . ASP A 1 178 ? 7.890 8.924 10.078 1.00 89.69 178 ASP A CA 1
ATOM 1422 C C . ASP A 1 178 ? 7.337 8.822 8.640 1.00 89.69 178 ASP A C 1
ATOM 1424 O O . ASP A 1 178 ? 7.776 9.525 7.729 1.00 89.69 178 ASP A O 1
ATOM 1428 N N . THR A 1 179 ? 6.364 7.940 8.408 1.00 93.44 179 THR A N 1
ATOM 1429 C CA . THR A 1 179 ? 5.793 7.660 7.086 1.00 93.44 179 THR A CA 1
ATOM 1430 C C . THR A 1 179 ? 4.270 7.729 7.132 1.00 93.44 179 THR A C 1
ATOM 1432 O O . THR A 1 179 ? 3.645 7.720 8.192 1.00 93.44 179 THR A O 1
ATOM 1435 N N . SER A 1 180 ? 3.628 7.812 5.970 1.00 94.69 180 SER A N 1
ATOM 1436 C CA . SER A 1 180 ? 2.165 7.793 5.853 1.00 94.69 180 SER A CA 1
ATOM 1437 C C . SER A 1 180 ? 1.594 6.375 5.907 1.00 94.69 180 SER A C 1
ATOM 1439 O O . SER A 1 180 ? 0.402 6.190 5.690 1.00 94.69 180 SER A O 1
ATOM 1441 N N . GLY A 1 181 ? 2.418 5.360 6.170 1.00 97.00 181 GLY A N 1
ATOM 1442 C CA . GLY A 1 181 ? 1.982 3.976 6.130 1.00 97.00 181 GLY A CA 1
ATOM 1443 C C . GLY A 1 181 ? 3.116 2.974 5.991 1.00 97.00 181 GLY A C 1
ATOM 1444 O O . GLY A 1 181 ? 4.292 3.330 6.006 1.00 97.00 181 GLY A O 1
ATOM 1445 N N . TYR A 1 182 ? 2.758 1.708 5.815 1.00 97.94 182 TYR A N 1
ATOM 1446 C CA . TYR A 1 182 ? 3.724 0.631 5.629 1.00 97.94 182 TYR A CA 1
ATOM 1447 C C . TYR A 1 182 ? 3.204 -0.448 4.681 1.00 97.94 182 TYR A C 1
ATOM 1449 O O . TYR A 1 182 ? 2.000 -0.684 4.575 1.00 97.94 182 TYR A O 1
ATOM 1457 N N . ALA A 1 183 ? 4.129 -1.110 3.992 1.00 97.81 183 ALA A N 1
ATOM 1458 C CA . ALA A 1 183 ? 3.857 -2.326 3.243 1.00 97.81 183 ALA A CA 1
ATOM 1459 C C . ALA A 1 183 ? 4.268 -3.537 4.084 1.00 97.81 183 ALA A C 1
ATOM 1461 O O . ALA A 1 183 ? 5.351 -3.556 4.677 1.00 97.81 183 ALA A O 1
ATOM 1462 N N . THR A 1 184 ? 3.435 -4.571 4.124 1.00 97.50 184 THR A N 1
ATOM 1463 C CA . THR A 1 184 ? 3.711 -5.815 4.851 1.00 97.50 184 THR A CA 1
ATOM 1464 C C . THR A 1 184 ? 3.227 -7.032 4.077 1.00 97.50 184 THR A C 1
ATOM 1466 O O . THR A 1 184 ? 2.561 -6.898 3.056 1.00 97.50 184 THR A O 1
ATOM 1469 N N . THR A 1 185 ? 3.592 -8.227 4.526 1.00 97.19 185 THR A N 1
ATOM 1470 C CA . THR A 1 185 ? 3.160 -9.474 3.885 1.00 97.19 185 THR A CA 1
ATOM 1471 C C . THR A 1 185 ? 2.078 -10.165 4.699 1.00 97.19 185 THR A C 1
ATOM 1473 O O . THR A 1 185 ? 2.045 -10.018 5.920 1.00 97.19 185 THR A O 1
ATOM 1476 N N . TYR A 1 186 ? 1.227 -10.972 4.060 1.00 96.56 186 TYR A N 1
ATOM 1477 C CA . TYR A 1 186 ? 0.270 -11.815 4.795 1.00 96.56 186 TYR A CA 1
ATOM 1478 C C . TYR A 1 186 ? 0.977 -12.710 5.825 1.00 96.56 186 TYR A C 1
ATOM 1480 O O . TYR A 1 186 ? 0.496 -12.883 6.942 1.00 96.56 186 TYR A O 1
ATOM 1488 N N . GLN A 1 187 ? 2.159 -13.229 5.483 1.00 95.50 187 GLN A N 1
ATOM 1489 C CA . GLN A 1 187 ? 2.978 -14.033 6.386 1.00 95.50 187 GLN A CA 1
ATOM 1490 C C . GLN A 1 187 ? 3.455 -13.226 7.602 1.00 95.50 187 GLN A C 1
ATOM 1492 O O . GLN A 1 187 ? 3.437 -13.751 8.713 1.00 95.50 187 GLN A O 1
ATOM 1497 N N . ALA A 1 188 ? 3.840 -11.958 7.423 1.00 96.62 188 ALA A N 1
ATOM 1498 C CA . ALA A 1 188 ? 4.222 -11.085 8.533 1.00 96.62 188 ALA A CA 1
ATOM 1499 C C . ALA A 1 188 ? 3.036 -10.795 9.469 1.00 96.62 188 ALA A C 1
ATOM 1501 O O . ALA A 1 188 ? 3.197 -10.947 10.682 1.00 96.62 188 ALA A O 1
ATOM 1502 N N . ILE A 1 189 ? 1.849 -10.509 8.909 1.00 97.06 189 ILE A N 1
ATOM 1503 C CA . ILE A 1 189 ? 0.608 -10.327 9.682 1.00 97.06 189 ILE A CA 1
ATOM 1504 C C . ILE A 1 189 ? 0.350 -11.542 10.577 1.00 97.06 189 ILE A C 1
ATOM 1506 O O . ILE A 1 189 ? 0.136 -11.399 11.774 1.00 97.06 189 ILE A O 1
ATOM 1510 N N . VAL A 1 190 ? 0.405 -12.749 10.012 1.00 96.94 190 VAL A N 1
ATOM 1511 C CA . VAL A 1 190 ? 0.149 -13.999 10.750 1.00 96.94 190 VAL A CA 1
ATOM 1512 C C . VAL A 1 190 ? 1.215 -14.268 11.803 1.00 96.94 190 VAL A C 1
ATOM 1514 O O . VAL A 1 190 ? 0.902 -14.794 12.867 1.00 96.94 190 VAL A O 1
ATOM 1517 N N . ALA A 1 191 ? 2.470 -13.917 11.518 1.00 97.25 191 ALA A N 1
ATOM 1518 C CA . ALA A 1 191 ? 3.574 -14.117 12.446 1.00 97.25 191 ALA A CA 1
ATOM 1519 C C . ALA A 1 191 ? 3.483 -13.208 13.684 1.00 97.25 191 ALA A C 1
ATOM 1521 O O . ALA A 1 191 ? 3.981 -13.588 14.742 1.00 97.25 191 ALA A O 1
ATOM 1522 N N . ASN A 1 192 ? 2.861 -12.027 13.582 1.00 97.12 192 ASN A N 1
ATOM 1523 C CA . ASN A 1 192 ? 2.629 -11.153 14.735 1.00 97.12 192 ASN A CA 1
ATOM 1524 C C . ASN A 1 192 ? 1.327 -10.329 14.614 1.00 97.12 192 ASN A C 1
ATOM 1526 O O . ASN A 1 192 ? 1.381 -9.107 14.454 1.00 97.12 192 ASN A O 1
ATOM 1530 N N . PRO A 1 193 ? 0.142 -10.957 14.740 1.00 96.62 193 PRO A N 1
ATOM 1531 C CA . PRO A 1 193 ? -1.135 -10.278 14.507 1.00 96.62 193 PRO A CA 1
ATOM 1532 C C . PRO A 1 193 ? -1.375 -9.126 15.489 1.00 96.62 193 PRO A C 1
ATOM 1534 O O . PRO A 1 193 ? -1.910 -8.082 15.121 1.00 96.62 193 PRO A O 1
ATOM 1537 N N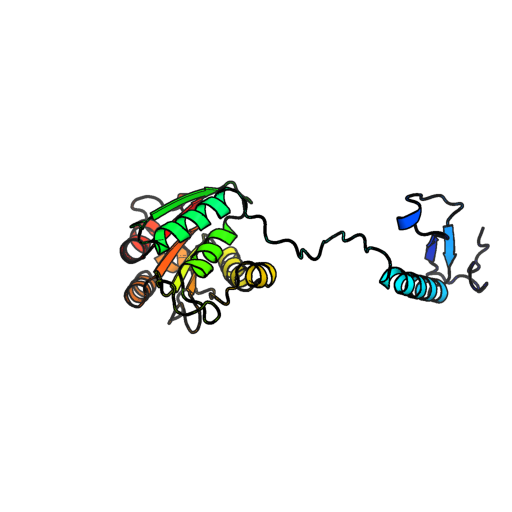 . ASN A 1 194 ? -0.921 -9.296 16.735 1.00 96.69 194 ASN A N 1
ATOM 1538 C CA . ASN A 1 194 ? -1.104 -8.320 17.806 1.00 96.69 194 ASN A CA 1
ATOM 1539 C C . ASN A 1 194 ? -0.399 -6.993 17.512 1.00 96.69 194 ASN A C 1
ATOM 1541 O O . ASN A 1 194 ? -0.967 -5.940 17.788 1.00 96.69 194 ASN A O 1
ATOM 1545 N N . LEU A 1 195 ? 0.805 -7.026 16.930 1.00 96.81 195 LEU A N 1
ATOM 1546 C CA . LEU A 1 195 ? 1.531 -5.812 16.543 1.00 96.81 195 LEU A CA 1
ATOM 1547 C C . LEU A 1 195 ? 0.719 -4.977 15.544 1.00 96.81 195 LEU A C 1
ATOM 1549 O O . LEU A 1 195 ? 0.571 -3.769 15.721 1.00 96.81 195 LEU A O 1
ATOM 1553 N N . HIS A 1 196 ? 0.158 -5.620 14.522 1.00 97.00 196 HIS A N 1
ATOM 1554 C CA . HIS A 1 196 ? -0.622 -4.929 13.501 1.00 97.00 196 HIS A CA 1
ATOM 1555 C C . HIS A 1 196 ? -1.984 -4.459 14.016 1.00 97.00 196 HIS A C 1
ATOM 1557 O O . HIS A 1 196 ? -2.392 -3.342 13.707 1.00 97.00 196 HIS A O 1
ATOM 1563 N N . ALA A 1 197 ? -2.664 -5.263 14.837 1.00 97.12 197 ALA A N 1
ATOM 1564 C CA . ALA A 1 197 ? -3.926 -4.868 15.458 1.00 97.12 197 ALA A CA 1
ATOM 1565 C C . ALA A 1 197 ? -3.748 -3.644 16.374 1.00 97.12 197 ALA A C 1
ATOM 1567 O O . ALA A 1 197 ? -4.513 -2.687 16.282 1.00 97.12 197 ALA A O 1
ATOM 1568 N N . GLN A 1 198 ? -2.696 -3.626 17.200 1.00 96.19 198 GLN A N 1
ATOM 1569 C CA . GLN A 1 198 ? -2.373 -2.472 18.048 1.00 96.19 198 GLN A CA 1
ATOM 1570 C C . GLN A 1 198 ? -2.047 -1.221 17.226 1.00 96.19 198 GLN A C 1
ATOM 1572 O O . GLN A 1 198 ? -2.419 -0.118 17.616 1.00 96.19 198 GLN A O 1
ATOM 1577 N N . GLU A 1 199 ? -1.372 -1.373 16.085 1.00 95.81 199 GLU A N 1
ATOM 1578 C CA . GLU A 1 199 ? -1.099 -0.255 15.179 1.00 95.81 199 GLU A CA 1
ATOM 1579 C C . GLU A 1 199 ? -2.394 0.317 14.577 1.00 95.81 199 GLU A C 1
ATOM 1581 O O . GLU A 1 199 ? -2.569 1.535 14.525 1.00 95.81 199 GLU A O 1
ATOM 1586 N N . PHE A 1 200 ? -3.336 -0.545 14.186 1.00 97.31 200 PHE A N 1
ATOM 1587 C CA . PHE A 1 200 ? -4.638 -0.138 13.645 1.00 97.31 200 PHE A CA 1
ATOM 1588 C C . PHE A 1 200 ? -5.541 0.548 14.676 1.00 97.31 200 PHE A C 1
ATOM 1590 O O . PHE A 1 200 ? -6.348 1.391 14.306 1.00 97.31 200 PHE A O 1
ATOM 1597 N N . GLN A 1 201 ? -5.365 0.262 15.967 1.00 96.44 201 GLN A N 1
ATOM 1598 C CA . GLN A 1 201 ? -6.074 0.961 17.044 1.00 96.44 201 GLN A CA 1
ATOM 1599 C C . GLN A 1 201 ? -5.541 2.380 17.302 1.00 96.44 201 GLN A C 1
ATOM 1601 O O . GLN A 1 201 ? -6.244 3.212 17.873 1.00 96.44 201 GLN A O 1
ATOM 1606 N N . ARG A 1 202 ? -4.293 2.677 16.911 1.00 94.81 202 ARG A N 1
ATOM 1607 C CA . ARG A 1 202 ? -3.648 3.981 17.163 1.00 94.81 202 ARG A CA 1
ATOM 1608 C C . ARG A 1 202 ? -3.980 5.037 16.115 1.00 94.81 202 ARG A C 1
ATOM 1610 O O . ARG A 1 202 ? -3.926 6.228 16.415 1.00 94.81 202 ARG A O 1
ATOM 1617 N N . HIS A 1 203 ? -4.287 4.617 14.890 1.00 95.56 203 HIS A N 1
ATOM 1618 C CA . HIS A 1 203 ? -4.462 5.506 13.744 1.00 95.56 203 HIS A CA 1
ATOM 1619 C C . HIS A 1 203 ? -5.578 5.017 12.826 1.00 95.56 203 HIS A C 1
ATOM 1621 O O . HIS A 1 203 ? -5.801 3.820 12.681 1.00 95.56 203 HIS A O 1
ATOM 1627 N N . ARG A 1 204 ? -6.238 5.934 12.113 1.00 96.69 204 ARG A N 1
ATOM 1628 C CA . ARG A 1 204 ? -7.242 5.560 11.111 1.00 96.69 204 ARG A CA 1
ATOM 1629 C C . ARG A 1 204 ? -6.556 5.051 9.849 1.00 96.69 204 ARG A C 1
ATOM 1631 O O . ARG A 1 204 ? -6.025 5.845 9.069 1.00 96.69 204 ARG A O 1
ATOM 1638 N N . TYR A 1 205 ? -6.580 3.739 9.641 1.00 98.19 205 TYR A N 1
ATOM 1639 C CA . TYR A 1 205 ? -5.904 3.095 8.516 1.00 98.19 205 TYR A CA 1
ATOM 1640 C C . TYR A 1 205 ? -6.811 2.854 7.306 1.00 98.19 205 TYR A C 1
ATOM 1642 O O . TYR A 1 205 ? -7.936 2.369 7.430 1.00 98.19 205 TYR A O 1
ATOM 1650 N N . ILE A 1 206 ? -6.271 3.113 6.116 1.00 98.62 206 ILE A N 1
ATOM 1651 C CA . ILE A 1 206 ? -6.698 2.452 4.878 1.00 98.62 206 ILE A CA 1
ATOM 1652 C C . ILE A 1 206 ? -5.965 1.112 4.813 1.00 98.62 206 ILE A C 1
ATOM 1654 O O . ILE A 1 206 ? -4.738 1.082 4.890 1.00 98.62 206 ILE A O 1
ATOM 1658 N N . LEU A 1 207 ? -6.696 0.015 4.649 1.00 98.69 207 LEU A N 1
ATOM 1659 C CA . LEU A 1 207 ? -6.139 -1.321 4.464 1.00 98.69 207 LEU A CA 1
ATOM 1660 C C . LEU A 1 207 ? -6.260 -1.725 2.999 1.00 98.69 207 LEU A C 1
ATOM 1662 O O . LEU A 1 207 ? -7.362 -1.750 2.455 1.00 98.69 207 LEU A O 1
ATOM 1666 N N . VAL A 1 208 ? -5.144 -2.079 2.370 1.00 98.44 208 VAL A N 1
ATOM 1667 C CA . VAL A 1 208 ? -5.128 -2.671 1.032 1.00 98.44 208 VAL A CA 1
ATOM 1668 C C . VAL A 1 208 ? -4.689 -4.121 1.126 1.00 98.44 208 VAL A C 1
ATOM 1670 O O . VAL A 1 208 ? -3.611 -4.403 1.643 1.00 98.44 208 VAL A O 1
ATOM 1673 N N . LEU A 1 209 ? -5.512 -5.021 0.600 1.00 97.75 209 LEU A N 1
ATOM 1674 C CA . LEU A 1 209 ? -5.244 -6.451 0.503 1.00 97.75 209 LEU A CA 1
ATOM 1675 C C . LEU A 1 209 ? -5.011 -6.794 -0.969 1.00 97.75 209 LEU A C 1
ATOM 1677 O O . LEU A 1 209 ? -5.967 -6.912 -1.736 1.00 97.75 209 LEU A O 1
ATOM 1681 N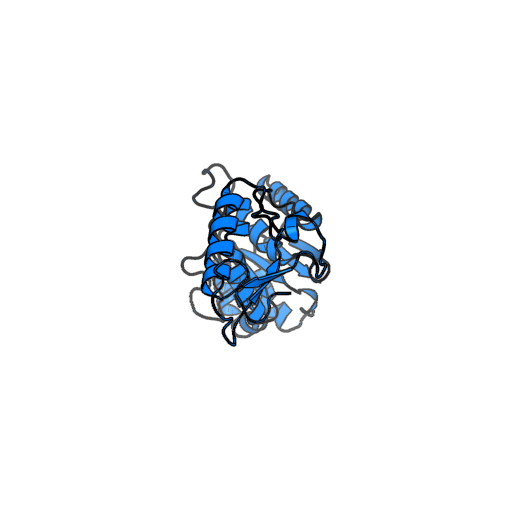 N . ASP A 1 210 ? -3.746 -6.887 -1.373 1.00 95.50 210 ASP A N 1
ATOM 1682 C CA . ASP A 1 210 ? -3.366 -7.276 -2.733 1.00 95.50 210 ASP A CA 1
ATOM 1683 C C . ASP A 1 210 ? -3.386 -8.799 -2.884 1.00 95.50 210 ASP A C 1
ATOM 1685 O O . ASP A 1 210 ? -3.040 -9.524 -1.950 1.00 95.50 210 ASP A O 1
ATOM 1689 N N . GLU A 1 211 ? -3.807 -9.282 -4.050 1.00 92.81 211 GLU A N 1
ATOM 1690 C CA . GLU A 1 211 ? -4.109 -10.694 -4.322 1.00 92.81 211 GLU A CA 1
ATOM 1691 C C . GLU A 1 211 ? -4.975 -11.346 -3.229 1.00 92.81 211 GLU A C 1
ATOM 1693 O O . GLU A 1 211 ? -4.700 -12.447 -2.745 1.00 92.81 211 GLU A O 1
ATOM 1698 N N . PHE A 1 212 ? -6.039 -10.642 -2.823 1.00 92.06 212 PHE A N 1
ATOM 1699 C CA . PHE A 1 212 ? -6.913 -11.060 -1.719 1.00 92.06 212 PHE A CA 1
ATOM 1700 C C . PHE A 1 212 ? -7.552 -12.443 -1.928 1.00 92.06 212 PHE A C 1
ATOM 1702 O O . PHE A 1 212 ? -7.876 -13.115 -0.954 1.00 92.06 212 PHE A O 1
ATOM 1709 N N . HIS A 1 213 ? -7.694 -12.907 -3.174 1.00 90.06 213 HIS A N 1
ATOM 1710 C CA . HIS A 1 213 ? -8.267 -14.220 -3.489 1.00 90.06 213 HIS A CA 1
ATOM 1711 C C . HIS A 1 213 ? -7.495 -15.405 -2.877 1.00 90.06 213 HIS A C 1
ATOM 1713 O O . HIS A 1 213 ? -8.024 -16.511 -2.830 1.00 90.06 213 HIS A O 1
ATOM 1719 N N . HIS A 1 214 ? -6.262 -15.200 -2.403 1.00 89.00 214 HIS A N 1
ATOM 1720 C CA . HIS A 1 214 ? -5.512 -16.215 -1.662 1.00 89.00 214 HIS A CA 1
ATOM 1721 C C . HIS A 1 214 ? -5.928 -16.347 -0.184 1.00 89.00 214 HIS A C 1
ATOM 1723 O O . HIS A 1 214 ? -5.463 -17.256 0.502 1.00 89.00 214 HIS A O 1
ATOM 1729 N N . VAL A 1 215 ? -6.755 -15.439 0.342 1.00 89.88 215 VAL A N 1
ATOM 1730 C CA . VAL A 1 215 ? -7.231 -15.486 1.729 1.00 89.88 215 VAL A CA 1
ATOM 1731 C C . VAL A 1 215 ? -8.438 -16.418 1.819 1.00 89.88 215 VAL A C 1
ATOM 1733 O O . VAL A 1 215 ? -9.549 -16.057 1.441 1.00 89.88 215 VAL A O 1
ATOM 1736 N N . GLU A 1 216 ? -8.226 -17.613 2.364 1.00 89.94 216 GLU A N 1
ATOM 1737 C CA . GLU A 1 216 ? -9.300 -18.577 2.612 1.00 89.94 216 GLU A CA 1
ATOM 1738 C C . GLU A 1 216 ? -10.128 -18.207 3.848 1.00 89.94 216 GLU A C 1
ATOM 1740 O O . GLU A 1 216 ? -9.590 -17.907 4.924 1.00 89.94 216 GLU A O 1
ATOM 1745 N N . GLU A 1 217 ? -11.452 -18.284 3.718 1.00 90.06 217 GLU A N 1
ATOM 1746 C CA . GLU A 1 217 ? -12.370 -18.027 4.821 1.00 90.06 217 GLU A CA 1
ATOM 1747 C C . GLU A 1 217 ? -12.140 -19.022 5.970 1.00 90.06 217 GLU A C 1
ATOM 1749 O O . GLU A 1 217 ? -12.274 -20.233 5.839 1.00 90.06 217 GLU A O 1
ATOM 1754 N N . GLY A 1 218 ? -11.747 -18.488 7.125 1.00 89.56 218 GLY A N 1
ATOM 1755 C CA . GLY A 1 218 ? -11.519 -19.262 8.349 1.00 89.56 218 GLY A CA 1
ATOM 1756 C C . GLY A 1 218 ? -10.084 -19.780 8.475 1.00 89.56 218 GLY A C 1
ATOM 1757 O O . GLY A 1 218 ? -9.700 -20.269 9.546 1.00 89.56 218 GLY A O 1
ATOM 1758 N N . GLY A 1 219 ? -9.278 -19.592 7.427 1.00 93.06 219 GLY A N 1
ATOM 1759 C CA . GLY A 1 219 ? -7.840 -19.819 7.425 1.00 93.06 219 GLY A CA 1
ATO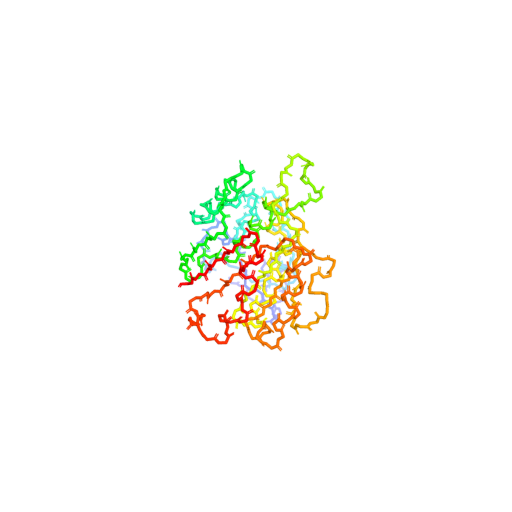M 1760 C C . GLY A 1 219 ? -7.079 -18.870 8.357 1.00 93.06 219 GLY A C 1
ATOM 1761 O O . GLY A 1 219 ? -7.626 -17.923 8.934 1.00 93.06 219 GLY A O 1
ATOM 1762 N N . SER A 1 220 ? -5.777 -19.121 8.509 1.00 93.19 220 SER A N 1
ATOM 1763 C CA . SER A 1 220 ? -4.899 -18.327 9.382 1.00 93.19 220 SER A CA 1
ATOM 1764 C C . SER A 1 220 ? -4.825 -16.858 8.958 1.00 93.19 220 SER A C 1
ATOM 1766 O O . SER A 1 220 ? -4.843 -15.975 9.813 1.00 93.19 220 SER A O 1
ATOM 1768 N N . TRP A 1 221 ? -4.805 -16.591 7.649 1.00 94.12 221 TRP A N 1
ATOM 1769 C CA . TRP A 1 221 ? -4.772 -15.235 7.098 1.00 94.12 221 TRP A CA 1
ATOM 1770 C C . TRP A 1 221 ? -6.063 -14.483 7.402 1.00 94.12 221 TRP A C 1
ATOM 1772 O O . TRP A 1 221 ? -5.993 -13.365 7.900 1.00 94.12 221 TRP A O 1
ATOM 1782 N N . HIS A 1 222 ? -7.230 -15.109 7.196 1.00 94.94 222 HIS A N 1
ATOM 1783 C CA . HIS A 1 222 ? -8.521 -14.495 7.519 1.00 94.94 222 HIS A CA 1
ATOM 1784 C C . HIS A 1 222 ? -8.577 -14.084 8.994 1.00 94.94 222 HIS A C 1
ATOM 1786 O O . HIS A 1 222 ? -8.826 -12.922 9.304 1.00 94.94 222 HIS A O 1
ATOM 1792 N N . LYS A 1 223 ? -8.251 -15.010 9.903 1.00 95.50 223 LYS A N 1
ATOM 1793 C CA . LYS A 1 223 ? -8.278 -14.752 11.351 1.00 95.50 223 LYS A CA 1
ATOM 1794 C C . LYS A 1 223 ? -7.318 -13.640 11.773 1.00 95.50 223 LYS A C 1
ATOM 1796 O O . LYS A 1 223 ? -7.672 -12.828 12.620 1.00 95.50 223 LYS A O 1
ATOM 1801 N N . ALA A 1 224 ? -6.121 -13.594 11.190 1.00 96.50 224 ALA A N 1
ATOM 1802 C CA . ALA A 1 224 ? -5.124 -12.580 11.522 1.00 96.50 224 ALA A CA 1
ATOM 1803 C C . ALA A 1 224 ? -5.453 -11.195 10.931 1.00 96.50 224 ALA A C 1
ATOM 1805 O O . ALA A 1 224 ? -5.119 -10.179 11.534 1.00 96.50 224 ALA A O 1
ATOM 1806 N N . LEU A 1 225 ? -6.120 -11.144 9.774 1.00 97.19 225 LEU A N 1
ATOM 1807 C CA . LEU A 1 225 ? -6.544 -9.898 9.129 1.00 97.19 225 LEU A CA 1
ATOM 1808 C C . LEU A 1 225 ? -7.822 -9.314 9.723 1.00 97.19 225 LEU A C 1
ATOM 1810 O O . LEU A 1 225 ? -8.017 -8.106 9.623 1.00 97.19 225 LEU A O 1
ATOM 1814 N N . GLN A 1 226 ? -8.692 -10.138 10.311 1.00 97.12 226 GLN A N 1
ATOM 1815 C CA . GLN A 1 226 ? -10.012 -9.706 10.770 1.00 97.12 226 GLN A CA 1
ATOM 1816 C C . GLN A 1 226 ? -9.965 -8.458 11.676 1.00 97.12 226 GLN A C 1
ATOM 1818 O O . GLN A 1 226 ? -10.668 -7.497 11.361 1.00 97.12 226 GLN A O 1
ATOM 1823 N N . PRO A 1 227 ? -9.078 -8.366 12.692 1.00 97.81 227 PRO A N 1
ATOM 1824 C CA . PRO A 1 227 ? -8.964 -7.150 13.500 1.00 97.81 227 PRO A CA 1
ATOM 1825 C C . PRO A 1 227 ? -8.595 -5.906 12.680 1.00 97.81 227 PRO A C 1
ATOM 1827 O O . PRO A 1 227 ? -9.104 -4.821 12.930 1.00 97.81 227 PRO A O 1
ATOM 1830 N N . LEU A 1 228 ? -7.738 -6.048 11.664 1.00 98.12 228 LEU A N 1
ATOM 1831 C CA . LEU A 1 228 ? -7.353 -4.934 10.792 1.00 98.12 228 LEU A CA 1
ATOM 1832 C C . LEU A 1 228 ? -8.524 -4.517 9.892 1.00 98.12 228 LEU A C 1
ATOM 1834 O O . LEU A 1 228 ? -8.731 -3.329 9.663 1.00 98.12 228 LEU A O 1
ATOM 1838 N N . VAL A 1 229 ? -9.287 -5.485 9.376 1.00 97.81 229 VAL A N 1
ATOM 1839 C CA . VAL A 1 229 ? -10.475 -5.248 8.539 1.00 97.81 229 VAL A CA 1
ATOM 1840 C C . VAL A 1 229 ? -11.563 -4.510 9.319 1.00 97.81 229 VAL A C 1
ATOM 1842 O O . VAL A 1 229 ? -12.213 -3.625 8.759 1.00 97.81 229 VAL A O 1
ATOM 1845 N N . ASP A 1 230 ? -11.755 -4.857 10.590 1.00 97.25 230 ASP A N 1
ATOM 1846 C CA . ASP A 1 230 ? -12.776 -4.252 11.444 1.00 97.25 230 ASP A CA 1
ATOM 1847 C C . ASP A 1 230 ? -12.438 -2.801 11.813 1.00 97.25 230 ASP A C 1
ATOM 1849 O O . ASP A 1 230 ? -13.315 -1.930 11.734 1.00 97.25 230 ASP A O 1
ATOM 1853 N N . GLU A 1 231 ? -11.164 -2.527 12.114 1.00 97.94 231 GLU A N 1
ATOM 1854 C CA . GLU A 1 231 ? -10.665 -1.201 12.506 1.00 97.94 231 GLU A CA 1
ATOM 1855 C C . GLU A 1 231 ? -10.424 -0.251 11.315 1.00 97.94 231 GLU A C 1
ATOM 1857 O O . GLU A 1 231 ? -10.520 0.970 11.452 1.00 97.94 231 GLU A O 1
ATOM 1862 N N . ALA A 1 232 ? -10.136 -0.770 10.116 1.00 98.38 232 ALA A N 1
ATOM 1863 C CA . ALA A 1 232 ? -9.825 0.060 8.950 1.00 98.38 232 ALA A CA 1
ATOM 1864 C C . ALA A 1 232 ? -10.975 1.013 8.574 1.00 98.38 232 ALA A C 1
ATOM 1866 O O . ALA A 1 232 ? -12.130 0.607 8.421 1.00 98.38 232 ALA A O 1
ATOM 1867 N N . VAL A 1 233 ? -10.672 2.284 8.297 1.00 97.88 233 VAL A N 1
ATOM 1868 C CA . VAL A 1 233 ? -11.689 3.228 7.793 1.00 97.88 233 VAL A CA 1
ATOM 1869 C C . VAL A 1 233 ? -12.121 2.902 6.362 1.00 97.88 233 VAL A C 1
ATOM 1871 O O . VAL A 1 233 ? -13.259 3.179 5.983 1.00 97.88 233 VAL A O 1
ATOM 1874 N N . LEU A 1 234 ? -11.231 2.273 5.591 1.00 98.50 234 LEU A N 1
ATOM 1875 C CA . LEU A 1 234 ? -11.475 1.791 4.238 1.00 98.50 234 LEU A CA 1
ATOM 1876 C C . LEU A 1 234 ? -10.661 0.517 3.993 1.00 98.50 234 LEU A C 1
ATOM 1878 O O . LEU A 1 234 ? -9.450 0.514 4.201 1.00 98.50 234 LEU A O 1
ATOM 1882 N N . VAL A 1 235 ? -11.316 -0.531 3.499 1.00 98.62 235 VAL A N 1
ATOM 1883 C CA . VAL A 1 235 ? -10.687 -1.778 3.053 1.00 98.62 235 VAL A CA 1
ATOM 1884 C C . VAL A 1 235 ? -10.790 -1.877 1.538 1.00 98.62 235 VAL A C 1
ATOM 1886 O O . VAL A 1 235 ? -11.884 -1.824 0.974 1.00 98.62 235 VAL A O 1
ATOM 1889 N N . ILE A 1 236 ? -9.651 -2.037 0.879 1.00 98.38 236 ILE A N 1
ATOM 1890 C CA . ILE A 1 236 ? -9.532 -2.174 -0.568 1.00 98.38 236 ILE A CA 1
ATOM 1891 C C . ILE A 1 236 ? -8.988 -3.573 -0.843 1.00 98.38 236 ILE A C 1
ATOM 1893 O O . ILE A 1 236 ? -7.829 -3.860 -0.560 1.00 98.38 236 ILE A O 1
ATOM 1897 N N . MET A 1 237 ? -9.827 -4.450 -1.376 1.00 97.25 237 MET A N 1
ATOM 1898 C CA . MET A 1 237 ? -9.439 -5.799 -1.784 1.00 97.25 237 MET A CA 1
ATOM 1899 C C . MET A 1 237 ? -9.154 -5.782 -3.276 1.00 97.25 237 MET A C 1
ATOM 1901 O O . MET A 1 237 ? -10.031 -5.425 -4.062 1.00 97.25 237 MET A O 1
ATOM 1905 N N . VAL A 1 238 ? -7.939 -6.146 -3.665 1.00 94.31 238 VAL A N 1
ATOM 1906 C CA . VAL A 1 238 ? -7.501 -6.139 -5.060 1.00 94.31 238 VAL A CA 1
ATOM 1907 C C . VAL A 1 238 ? -7.133 -7.557 -5.474 1.00 94.31 238 VAL A C 1
ATOM 1909 O O . VAL A 1 238 ? -6.466 -8.271 -4.729 1.00 94.31 238 VAL A O 1
ATOM 1912 N N . THR A 1 239 ? -7.584 -7.977 -6.653 1.00 90.81 239 THR A N 1
ATOM 1913 C CA . THR A 1 239 ? -7.280 -9.298 -7.213 1.00 90.81 239 THR A CA 1
ATOM 1914 C C . THR A 1 239 ? -7.033 -9.231 -8.713 1.00 90.81 239 THR A C 1
ATOM 1916 O O . THR A 1 239 ? -7.708 -8.466 -9.410 1.00 90.81 239 THR A O 1
ATOM 1919 N N . GLY A 1 240 ? -6.060 -10.035 -9.160 1.00 81.62 240 GLY A N 1
ATOM 1920 C CA . GLY A 1 240 ? -5.808 -10.420 -10.553 1.00 81.62 240 GLY A CA 1
ATOM 1921 C C . GLY A 1 240 ? -6.894 -11.297 -11.145 1.00 81.62 240 GLY A C 1
ATOM 1922 O O . GLY A 1 240 ? -7.466 -12.087 -10.361 1.00 81.62 240 GLY A O 1
#

Foldseek 3Di:
DQPQAFPPPGHGADPPKDKDFCDDCVVVVDDDPVRITIHHPVVVVVVVVVVVVVCVPPPPPPPPPPPPDAPPDDPQLVVLLVVLVVVQVPDQAAEAEAEAPVVRPPLCNQVSNCLRQADAPPDDPPTDHQWQAEEAEDADPVVQVVSQVSNVDPVSCVRSVHDFGEEEDQPDAPRQPVGRYGYYYLVSLLVCLPRVLVVLVVIAYEYEAEQCVPDDVPDSSCVSCVSVSVSHSHYYYYHD

Radius of gyration: 27.21 Å; chains: 1; bounding box: 66×43×69 Å

Secondary structure (DSSP, 8-state):
--TTB-TTT-PBPPTT-EEEESS-HHHH----GGGEEEE-HHHHHHHHHHHHHHTTSS----SS----S-----HHHHHHHHHHHHHHTT----EEEEE--TTS-GGGHHHHHHHHHS--TTS-TTSPP--SEEEEEESSHHHHHHHHHHHH-HHHHHHHT-----EE-SS-SSTTTTSSEEEEEHHHHHH-HHHHHHHHHHS-EEEEEETGGG--TTSHHHHHHHHHHHH-SEEEEEE-

Sequence (240 aa):
MANGKCQKCGCDLPTNWHADHIERWAETNRTNVHEMQALCPKCHYEKTAEENKSMATGRQLSLFPQSTESIKLRHHQEQFLQICKRIKAGEKIRKVVMVVTPGGGKSLIPIIAAANLIPSPGRGNFQRTIADKICWVVPRLNLQKQAEENFVSPYFREQLEYEHKIRANNNQPDPSRDTSGYATTYQAIVANPNLHAQEFQRHRYILVLDEFHHVEEGGSWHKALQPLVDEAVLVIMVTG